Protein AF-A0A7S1KH26-F1 (afdb_monomer)

pLDDT: mean 89.23, std 11.07, range [57.03, 98.12]

Radius of gyration: 69.48 Å; Cα contacts (8 Å, |Δi|>4): 101; chains: 1; bounding box: 144×50×176 Å

Organism: NCBI:txid1169539

Structure (mmCIF, N/CA/C/O backbone):
data_AF-A0A7S1KH26-F1
#
_entry.id   AF-A0A7S1KH26-F1
#
loop_
_atom_site.group_PDB
_atom_site.id
_atom_site.type_symbol
_atom_site.label_atom_id
_atom_site.label_alt_id
_atom_site.label_comp_id
_atom_site.label_asym_id
_atom_site.label_entity_id
_atom_site.label_seq_id
_atom_site.pdbx_PDB_ins_code
_atom_site.Cartn_x
_atom_site.Cartn_y
_atom_site.Cartn_z
_atom_site.occupancy
_atom_site.B_iso_or_equiv
_atom_site.auth_seq_id
_atom_site.auth_comp_id
_atom_site.auth_asym_id
_atom_site.auth_atom_id
_atom_site.pdbx_PDB_model_num
ATOM 1 N N . ARG A 1 1 ? -71.371 -17.166 102.340 1.00 60.28 1 ARG A N 1
ATOM 2 C CA . ARG A 1 1 ? -70.243 -16.364 102.880 1.00 60.28 1 ARG A CA 1
ATOM 3 C C . ARG A 1 1 ? -68.916 -17.037 102.549 1.00 60.28 1 ARG A C 1
ATOM 5 O O . ARG A 1 1 ? -68.108 -16.386 101.919 1.00 60.28 1 ARG A O 1
ATOM 12 N N . GLU A 1 2 ? -68.731 -18.324 102.864 1.00 67.50 2 GLU A N 1
ATOM 13 C CA . GLU A 1 2 ? -67.557 -19.103 102.413 1.00 67.50 2 GLU A CA 1
ATOM 14 C C . GLU A 1 2 ? -67.523 -19.338 100.893 1.00 67.50 2 GLU A C 1
ATOM 16 O O . GLU A 1 2 ? -66.483 -19.177 100.272 1.00 67.50 2 GLU A O 1
ATOM 21 N N . GLU A 1 3 ? -68.666 -19.637 100.269 1.00 72.56 3 GLU A N 1
ATOM 22 C CA . GLU A 1 3 ? -68.773 -19.826 98.807 1.00 72.56 3 GLU A CA 1
ATOM 23 C C . GLU A 1 3 ? -68.412 -18.556 98.017 1.00 72.56 3 GLU A C 1
ATOM 25 O O . GLU A 1 3 ? -67.754 -18.605 96.986 1.00 72.56 3 GLU A O 1
ATOM 30 N N . SER A 1 4 ? -68.794 -17.402 98.564 1.00 73.69 4 SER A N 1
ATOM 31 C CA . SER A 1 4 ? -68.522 -16.069 98.019 1.00 73.69 4 SER A CA 1
ATOM 32 C C . SER A 1 4 ? -67.043 -15.682 98.131 1.00 73.69 4 SER A C 1
ATOM 34 O O . SER A 1 4 ? -66.544 -14.960 97.282 1.00 73.69 4 SER A O 1
ATOM 36 N N . LEU A 1 5 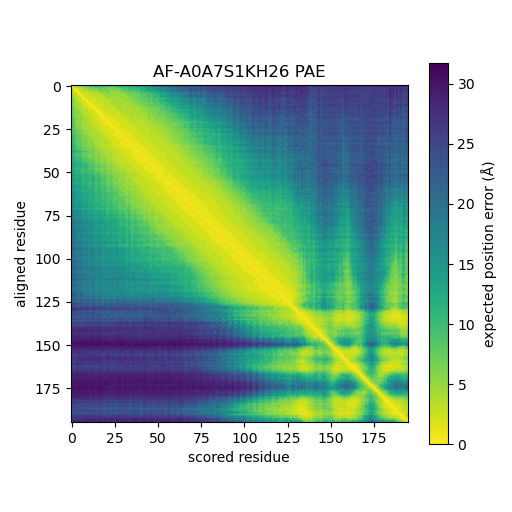? -66.356 -16.152 99.180 1.00 77.62 5 LEU A N 1
ATOM 37 C CA . LEU A 1 5 ? -64.913 -15.975 99.372 1.00 77.62 5 LEU A CA 1
ATOM 38 C C . LEU A 1 5 ? -64.118 -16.840 98.388 1.00 77.62 5 LEU A C 1
ATOM 40 O O . LEU A 1 5 ? -63.208 -16.327 97.753 1.00 77.62 5 LEU A O 1
ATOM 44 N N . ARG A 1 6 ? -64.524 -18.102 98.179 1.00 78.69 6 ARG A N 1
ATOM 45 C CA . ARG A 1 6 ? -63.896 -18.983 97.177 1.00 78.69 6 ARG A CA 1
ATOM 46 C C . ARG A 1 6 ? -64.021 -18.445 95.757 1.00 78.69 6 ARG A C 1
ATOM 48 O O . ARG A 1 6 ? -63.047 -18.461 95.025 1.00 78.69 6 ARG A O 1
ATOM 55 N N . GLN A 1 7 ? -65.195 -17.936 95.383 1.00 82.25 7 GLN A N 1
ATOM 56 C CA . GLN A 1 7 ? -65.390 -17.308 94.070 1.00 82.25 7 GLN A CA 1
ATOM 57 C C . GLN A 1 7 ? -64.526 -16.055 93.886 1.00 82.25 7 GLN A C 1
ATOM 59 O O . GLN A 1 7 ? -64.134 -15.754 92.766 1.00 82.25 7 GLN A O 1
ATOM 64 N N . LEU A 1 8 ? -64.236 -15.322 94.966 1.00 81.00 8 LEU A N 1
ATOM 65 C CA . LEU A 1 8 ? -63.381 -14.138 94.921 1.00 81.00 8 LEU A CA 1
ATOM 66 C C . LEU A 1 8 ? -61.899 -14.519 94.767 1.00 81.00 8 LEU A C 1
ATOM 68 O O . LEU A 1 8 ? -61.217 -13.922 93.945 1.00 81.00 8 LEU A O 1
ATOM 72 N N . GLU A 1 9 ? -61.436 -15.543 95.492 1.00 82.88 9 GLU A N 1
ATOM 73 C CA . GLU A 1 9 ? -60.079 -16.106 95.364 1.00 82.88 9 GLU A CA 1
ATOM 74 C C . GLU A 1 9 ? -59.843 -16.722 93.972 1.00 82.88 9 GLU A C 1
ATOM 76 O O . GLU A 1 9 ? -58.790 -16.546 93.363 1.00 82.88 9 GLU A O 1
ATOM 81 N N . GLU A 1 10 ? -60.838 -17.424 93.430 1.00 85.38 10 GLU A N 1
ATOM 82 C CA . GLU A 1 10 ? -60.784 -18.008 92.084 1.00 85.38 10 GLU A CA 1
ATOM 83 C C . GLU A 1 10 ? -60.767 -16.916 90.997 1.00 85.38 10 GLU A C 1
ATOM 85 O O . GLU A 1 10 ? -60.107 -17.048 89.971 1.00 85.38 10 GLU A O 1
ATOM 90 N N . LEU A 1 11 ? -61.444 -15.790 91.239 1.00 86.62 11 LEU A N 1
ATOM 91 C CA . LEU A 1 11 ? -61.404 -14.632 90.351 1.00 86.62 11 LEU A CA 1
ATOM 92 C C . LEU A 1 11 ? -60.062 -13.882 90.441 1.00 86.62 11 LEU A C 1
ATOM 94 O O . LEU A 1 11 ? -59.521 -13.507 89.406 1.00 86.62 11 LEU A O 1
ATOM 98 N N . GLU A 1 12 ? -59.507 -13.691 91.643 1.00 86.88 12 GLU A N 1
ATOM 99 C CA . GLU A 1 12 ? -58.176 -13.091 91.848 1.00 86.88 12 GLU A CA 1
ATOM 100 C C . GLU A 1 12 ? -57.076 -13.910 91.174 1.00 86.88 12 GLU A C 1
ATOM 102 O O . GLU A 1 12 ? -56.278 -13.356 90.424 1.00 86.88 12 GLU A O 1
ATOM 107 N N . THR A 1 13 ? -57.077 -15.229 91.371 1.00 86.06 13 THR A N 1
ATOM 108 C CA . THR A 1 13 ? -56.095 -16.124 90.739 1.00 86.06 13 THR A CA 1
ATOM 109 C C . THR A 1 13 ? -56.206 -16.115 89.215 1.00 86.06 13 THR A C 1
ATOM 111 O O . THR A 1 13 ? -55.182 -16.050 88.540 1.00 86.06 13 THR A O 1
ATOM 114 N N . ASN A 1 14 ? -57.423 -16.090 88.660 1.00 89.69 14 ASN A N 1
ATOM 115 C CA . ASN A 1 14 ? -57.621 -15.947 87.216 1.00 89.69 14 ASN A CA 1
ATOM 116 C C . ASN A 1 14 ? -57.088 -14.604 86.686 1.00 89.69 14 ASN A C 1
ATOM 118 O O . ASN A 1 14 ? -56.391 -14.585 85.671 1.00 89.69 14 ASN A O 1
ATOM 122 N N . TYR A 1 15 ? -57.352 -13.491 87.381 1.00 89.75 15 TYR A N 1
ATOM 123 C CA . TYR A 1 15 ? -56.815 -12.179 87.001 1.00 89.75 15 TYR A CA 1
ATOM 124 C C . TYR A 1 15 ? -55.287 -12.108 87.109 1.00 89.75 15 TYR A C 1
ATOM 126 O O . TYR A 1 15 ? -54.646 -11.485 86.263 1.00 89.75 15 TYR A O 1
ATOM 134 N N . GLU A 1 16 ? -54.688 -12.750 88.113 1.00 91.00 16 GLU A N 1
ATOM 135 C CA . GLU A 1 16 ? -53.231 -12.854 88.238 1.00 91.00 16 GLU A CA 1
ATOM 136 C C . GLU A 1 16 ? -52.627 -13.672 87.092 1.00 91.00 16 GLU A C 1
ATOM 138 O O . GLU A 1 16 ? -51.639 -13.241 86.496 1.00 91.00 16 GLU A O 1
ATOM 143 N N . THR A 1 17 ? -53.239 -14.804 86.725 1.00 90.56 17 THR A N 1
ATOM 144 C CA . THR A 1 17 ? -52.775 -15.602 85.580 1.00 90.56 17 THR A CA 1
ATOM 145 C C . THR A 1 17 ? -52.912 -14.852 84.260 1.00 90.56 17 THR A C 1
ATOM 147 O O . THR A 1 17 ? -51.960 -14.825 83.488 1.00 90.56 17 THR A O 1
ATOM 150 N N . GLU A 1 18 ? -54.036 -14.168 84.022 1.00 93.69 18 GLU A N 1
ATOM 151 C CA . GLU A 1 18 ? -54.261 -13.391 82.798 1.00 93.69 18 GLU A CA 1
ATOM 152 C C . GLU A 1 18 ? -53.302 -12.189 82.712 1.00 93.69 18 GLU A C 1
ATOM 154 O O . GLU A 1 18 ? -52.764 -11.890 81.645 1.00 93.69 18 GLU A O 1
ATOM 159 N N . SER A 1 19 ? -53.014 -11.527 83.839 1.00 91.81 19 SER A N 1
ATOM 160 C CA . SER A 1 19 ? -52.018 -10.452 83.891 1.00 91.81 19 SER A CA 1
ATOM 161 C C . SER A 1 19 ? -50.612 -10.961 83.583 1.00 91.81 19 SER A C 1
ATOM 163 O O . SER A 1 19 ? -49.858 -10.262 82.906 1.00 91.81 19 SER A O 1
ATOM 165 N N . GLU A 1 20 ? -50.237 -12.141 84.075 1.00 92.81 20 GLU A N 1
ATOM 166 C CA . GLU A 1 20 ? -48.909 -12.701 83.821 1.00 92.81 20 GLU A CA 1
ATOM 167 C C . GLU A 1 20 ? -48.791 -13.216 82.376 1.00 92.81 20 GLU A C 1
ATOM 169 O O . GLU A 1 20 ? -47.777 -12.979 81.721 1.00 92.81 20 GLU A O 1
ATOM 174 N N . GLU A 1 21 ? -49.852 -13.810 81.823 1.00 93.75 21 GLU A N 1
ATOM 175 C CA . GLU A 1 21 ? -49.935 -14.193 80.407 1.00 93.75 21 GLU A CA 1
ATOM 176 C C . GLU A 1 21 ? -49.800 -12.984 79.473 1.00 93.75 21 GLU A C 1
ATOM 178 O O . GLU A 1 21 ? -48.987 -13.001 78.544 1.00 93.75 21 GLU A O 1
ATOM 183 N N . LEU A 1 22 ? -50.543 -11.902 79.735 1.00 93.69 22 LEU A N 1
ATOM 184 C CA . LEU A 1 22 ? -50.428 -10.654 78.975 1.00 93.69 22 LEU A CA 1
ATOM 185 C C . LEU A 1 22 ? -49.024 -10.057 79.085 1.00 93.69 22 LEU A C 1
ATOM 187 O O . LEU A 1 22 ? -48.493 -9.544 78.101 1.00 93.69 22 LEU A O 1
ATOM 191 N N . ARG A 1 23 ? -48.400 -10.144 80.260 1.00 95.19 23 ARG A N 1
ATOM 192 C CA . ARG A 1 23 ? -47.054 -9.622 80.492 1.00 95.19 23 ARG A CA 1
ATOM 193 C C . ARG A 1 23 ? -45.997 -10.390 79.700 1.00 95.19 23 ARG A C 1
ATOM 195 O O . ARG A 1 23 ? -45.190 -9.762 79.020 1.00 95.19 23 ARG A O 1
ATOM 202 N N . VAL A 1 24 ? -46.056 -11.722 79.709 1.00 95.12 24 VAL A N 1
ATOM 203 C CA . VAL A 1 24 ? -45.194 -12.578 78.875 1.00 95.12 24 VAL A CA 1
ATOM 204 C C . VAL A 1 24 ? -45.451 -12.324 77.386 1.00 95.12 24 VAL A C 1
ATOM 206 O O . VAL A 1 24 ? -44.514 -12.266 76.588 1.00 95.12 24 VAL A O 1
ATOM 209 N N . SER A 1 25 ? -46.710 -12.118 76.989 1.00 95.56 25 SER A N 1
ATOM 210 C CA . SER A 1 25 ? -47.045 -11.783 75.602 1.00 95.56 25 SER A CA 1
ATOM 211 C C . SER A 1 25 ? -46.464 -10.434 75.167 1.00 95.56 25 SER A C 1
ATOM 213 O O . SER A 1 25 ? -46.020 -10.310 74.031 1.00 95.56 25 SER A O 1
ATOM 215 N N . ILE A 1 26 ? -46.458 -9.422 76.036 1.00 94.81 26 ILE A N 1
ATOM 216 C CA . ILE A 1 26 ? -45.834 -8.126 75.738 1.00 94.81 26 ILE A CA 1
ATOM 217 C C . ILE A 1 26 ? -44.322 -8.297 75.592 1.00 94.81 26 ILE A C 1
ATOM 219 O O . ILE A 1 26 ? -43.753 -7.840 74.607 1.00 94.81 26 ILE A O 1
ATOM 223 N N . GLU A 1 27 ? -43.683 -9.007 76.520 1.00 95.50 27 GLU A N 1
ATOM 224 C CA . GLU A 1 27 ? -42.228 -9.191 76.526 1.00 95.50 27 GLU A CA 1
ATOM 225 C C . GLU A 1 27 ? -41.738 -9.978 75.294 1.00 95.50 27 GLU A C 1
ATOM 227 O O . GLU A 1 27 ? -40.717 -9.643 74.690 1.00 95.50 27 GLU A O 1
ATOM 232 N N . THR A 1 28 ? -42.504 -10.981 74.854 1.00 95.25 28 THR A N 1
ATOM 233 C CA . THR A 1 28 ? -42.229 -11.717 73.607 1.00 95.25 28 THR A CA 1
ATOM 234 C C . THR A 1 28 ? -42.420 -10.848 72.364 1.00 95.25 28 THR A C 1
ATOM 236 O O . THR A 1 28 ? -41.541 -10.827 71.505 1.00 95.25 28 THR A O 1
ATOM 239 N N . LEU A 1 29 ? -43.502 -10.064 72.284 1.00 94.75 29 LEU A N 1
ATOM 240 C CA . LEU A 1 29 ? -43.725 -9.128 71.175 1.00 94.75 29 LEU A CA 1
ATOM 241 C C . LEU A 1 29 ? -42.661 -8.021 71.116 1.00 94.75 29 LEU A C 1
ATOM 243 O O . LEU A 1 29 ? -42.270 -7.596 70.029 1.00 94.75 29 LEU A O 1
ATOM 247 N N . GLU A 1 30 ? -42.175 -7.541 72.259 1.00 95.44 30 GLU A N 1
ATOM 248 C CA . GLU A 1 30 ? -41.071 -6.579 72.327 1.00 95.44 30 GLU A CA 1
ATOM 249 C C . GLU A 1 30 ? -39.757 -7.193 71.825 1.00 95.44 30 GLU A C 1
ATOM 251 O O . GLU A 1 30 ? -39.030 -6.553 71.059 1.00 95.44 30 GLU A O 1
ATOM 256 N N . ALA A 1 31 ? -39.472 -8.448 72.190 1.00 95.25 31 ALA A N 1
ATOM 257 C CA . ALA A 1 31 ? -38.310 -9.177 71.690 1.00 95.25 31 ALA A CA 1
ATOM 258 C C . ALA A 1 31 ? -38.383 -9.419 70.171 1.00 95.25 31 ALA A C 1
ATOM 260 O O . ALA A 1 31 ? -37.386 -9.213 69.473 1.00 95.25 31 ALA A O 1
ATOM 261 N N . ASP A 1 32 ? -39.557 -9.790 69.656 1.00 95.88 32 ASP A N 1
ATOM 262 C CA . ASP A 1 32 ? -39.792 -10.005 68.226 1.00 95.88 32 ASP A CA 1
ATOM 263 C C . ASP A 1 32 ? -39.665 -8.700 67.430 1.00 95.88 32 ASP A C 1
ATOM 265 O O . ASP A 1 32 ? -38.993 -8.675 66.397 1.00 95.88 32 ASP A O 1
ATOM 269 N N . ASN A 1 33 ? -40.222 -7.589 67.927 1.00 94.62 33 ASN A N 1
ATOM 270 C CA . ASN A 1 33 ? -40.045 -6.270 67.308 1.00 94.62 33 ASN A CA 1
ATOM 271 C C . ASN A 1 33 ? -38.564 -5.870 67.261 1.00 94.62 33 ASN A C 1
ATOM 273 O O . ASN A 1 33 ? -38.067 -5.464 66.214 1.00 94.62 33 ASN A O 1
ATOM 277 N N . ALA A 1 34 ? -37.825 -6.065 68.357 1.00 95.94 34 ALA A N 1
ATOM 278 C CA . ALA A 1 34 ? -36.395 -5.770 68.391 1.00 95.94 34 ALA A CA 1
ATOM 279 C C . ALA A 1 34 ? -35.572 -6.666 67.443 1.00 95.94 34 ALA A C 1
ATOM 281 O O . ALA A 1 34 ? -34.517 -6.247 66.954 1.00 95.94 34 ALA A O 1
ATOM 282 N N . ALA A 1 35 ? -36.011 -7.903 67.194 1.00 96.00 35 ALA A N 1
ATOM 283 C CA . ALA A 1 35 ? -35.395 -8.792 66.212 1.00 96.00 35 ALA A CA 1
ATOM 284 C C . ALA A 1 35 ? -35.700 -8.346 64.773 1.00 96.00 35 ALA A C 1
ATOM 286 O O . ALA A 1 35 ? -34.781 -8.258 63.958 1.00 96.00 35 ALA A O 1
ATOM 287 N N . LEU A 1 36 ? -36.956 -7.995 64.481 1.00 96.50 36 LEU A N 1
ATOM 288 C CA . LEU A 1 36 ? -37.379 -7.476 63.179 1.00 96.50 36 LEU A CA 1
ATOM 289 C C . LEU A 1 36 ? -36.678 -6.156 62.831 1.00 96.50 36 LEU A C 1
ATOM 291 O O . LEU A 1 36 ? -36.202 -6.007 61.708 1.00 96.50 36 LEU A O 1
ATOM 295 N N . ASP A 1 37 ? -36.524 -5.238 63.786 1.00 95.75 37 ASP A N 1
ATOM 296 C CA . ASP A 1 37 ? -35.798 -3.979 63.575 1.00 95.75 37 ASP A CA 1
ATOM 297 C C . ASP A 1 37 ? -34.330 -4.222 63.193 1.00 95.75 37 ASP A C 1
ATOM 299 O O . ASP A 1 37 ? -33.783 -3.565 62.303 1.00 95.75 37 ASP A O 1
ATOM 303 N N . LYS A 1 38 ? -33.680 -5.211 63.822 1.00 96.19 38 LYS A N 1
ATOM 304 C CA . LYS A 1 38 ? -32.309 -5.609 63.462 1.00 96.19 38 LYS A CA 1
ATOM 305 C C . LYS A 1 38 ? -32.237 -6.191 62.051 1.00 96.19 38 LYS A C 1
ATOM 307 O O . LYS A 1 38 ? -31.292 -5.881 61.326 1.00 96.19 38 LYS A O 1
ATOM 312 N N . GLU A 1 39 ? -33.213 -7.010 61.663 1.00 96.94 39 GLU A N 1
ATOM 313 C CA . GLU A 1 39 ? -33.313 -7.588 60.317 1.00 96.94 39 GLU A CA 1
ATOM 314 C C . GLU A 1 39 ? -33.495 -6.487 59.259 1.00 96.94 39 GLU A C 1
ATOM 316 O O . GLU A 1 39 ? -32.798 -6.484 58.243 1.00 96.94 39 GLU A O 1
ATOM 321 N N . ILE A 1 40 ? -34.368 -5.505 59.520 1.00 96.81 40 ILE A N 1
ATOM 322 C CA . ILE A 1 40 ? -34.601 -4.355 58.633 1.00 96.81 40 ILE A CA 1
ATOM 323 C C . ILE A 1 40 ? -33.303 -3.575 58.422 1.00 96.81 40 ILE A C 1
ATOM 325 O O . ILE A 1 40 ? -32.902 -3.361 57.279 1.00 96.81 40 ILE A O 1
ATOM 329 N N . ILE A 1 41 ? -32.597 -3.223 59.501 1.00 96.62 41 ILE A N 1
ATOM 330 C CA . ILE A 1 41 ? -31.326 -2.488 59.411 1.00 96.62 41 ILE A CA 1
ATOM 331 C C . ILE A 1 41 ? -30.287 -3.287 58.610 1.00 96.62 41 ILE A C 1
ATOM 333 O O . ILE A 1 41 ? -29.573 -2.720 57.779 1.00 96.62 41 ILE A O 1
ATOM 337 N N . ALA A 1 42 ? -30.199 -4.602 58.826 1.00 96.56 42 ALA A N 1
ATOM 338 C CA . ALA A 1 42 ? -29.275 -5.458 58.087 1.00 96.56 42 ALA A CA 1
ATOM 339 C C . ALA A 1 42 ? -29.605 -5.494 56.584 1.00 96.56 42 ALA A C 1
ATOM 341 O O . ALA A 1 42 ? -28.705 -5.363 55.747 1.00 96.56 42 ALA A O 1
ATOM 342 N N . GLN A 1 43 ? -30.887 -5.610 56.225 1.00 96.25 43 GLN A N 1
ATOM 343 C CA . GLN A 1 43 ? -31.315 -5.590 54.826 1.00 96.25 43 GLN A CA 1
ATOM 344 C C . GLN A 1 43 ? -31.142 -4.221 54.167 1.00 96.25 43 GLN A C 1
ATOM 346 O O . GLN A 1 43 ? -30.782 -4.151 52.989 1.00 96.25 43 GLN A O 1
ATOM 351 N N . GLU A 1 44 ? -31.362 -3.125 54.890 1.00 96.31 44 GLU A N 1
ATOM 352 C CA . GLU A 1 44 ? -31.094 -1.773 54.394 1.00 96.31 44 GLU A CA 1
ATOM 353 C C . GLU A 1 44 ? -29.607 -1.590 54.080 1.00 96.31 44 GLU A C 1
ATOM 355 O O . GLU A 1 44 ? -29.257 -1.160 52.978 1.00 96.31 44 GLU A O 1
ATOM 360 N N . GLN A 1 45 ? -28.723 -2.010 54.990 1.00 96.06 45 GLN A N 1
ATOM 361 C CA . GLN A 1 45 ? -27.276 -1.984 54.765 1.00 96.06 45 GLN A CA 1
ATOM 362 C C . GLN A 1 45 ? -26.871 -2.832 53.553 1.00 96.06 45 GLN A C 1
ATOM 364 O O . GLN A 1 45 ? -26.095 -2.378 52.709 1.00 96.06 45 GLN A O 1
ATOM 369 N N . GLN A 1 46 ? -27.422 -4.042 53.420 1.00 96.62 46 GLN A N 1
ATOM 370 C CA . GLN A 1 46 ? -27.149 -4.907 52.273 1.00 96.62 46 GLN A CA 1
ATOM 371 C C . GLN A 1 46 ? -27.624 -4.278 50.954 1.00 96.62 46 GLN A C 1
ATOM 373 O O . GLN A 1 46 ? -26.902 -4.319 49.955 1.00 96.62 46 GLN A O 1
ATOM 378 N N . ASN A 1 47 ? -28.807 -3.662 50.942 1.00 96.25 47 ASN A N 1
ATOM 379 C CA . ASN A 1 47 ? -29.333 -2.968 49.769 1.00 96.25 47 ASN A CA 1
ATOM 380 C C . ASN A 1 47 ? -28.462 -1.778 49.366 1.00 96.25 47 ASN A C 1
ATOM 382 O O . ASN A 1 47 ? -28.224 -1.586 48.174 1.00 96.25 47 ASN A O 1
ATOM 386 N N . GLU A 1 48 ? -27.951 -1.002 50.320 1.00 96.44 48 GLU A N 1
ATOM 387 C CA . GLU A 1 48 ? -27.042 0.107 50.016 1.00 96.44 48 GLU A CA 1
ATOM 388 C C . GLU A 1 48 ? -25.721 -0.384 49.412 1.00 96.44 48 GLU A C 1
ATOM 390 O O . GLU A 1 48 ? -25.262 0.154 48.398 1.00 96.44 48 GLU A O 1
ATOM 395 N N . VAL A 1 49 ? -25.154 -1.473 49.939 1.00 96.75 49 VAL A N 1
ATOM 396 C CA . VAL A 1 49 ? -23.958 -2.098 49.353 1.00 96.75 49 VAL A CA 1
ATOM 397 C C . VAL A 1 49 ? -24.237 -2.557 47.920 1.00 96.75 49 VAL A C 1
ATOM 399 O O . VAL A 1 49 ? -23.481 -2.209 47.010 1.00 96.75 49 VAL A O 1
ATOM 402 N N . LEU A 1 50 ? -25.343 -3.269 47.686 1.00 96.62 50 LEU A N 1
ATOM 403 C CA . LEU A 1 50 ? -25.725 -3.745 46.353 1.00 96.62 50 LEU A CA 1
ATOM 404 C C . LEU A 1 50 ? -25.967 -2.595 45.366 1.00 96.62 50 LEU A C 1
ATOM 406 O O . LEU A 1 50 ? -25.501 -2.663 44.227 1.00 96.62 50 LEU A O 1
ATOM 410 N N . LYS A 1 51 ? -26.641 -1.519 45.790 1.00 96.81 51 LYS A N 1
ATOM 411 C CA . LYS A 1 51 ? -26.847 -0.318 44.964 1.00 96.81 51 LYS A CA 1
ATOM 412 C C . LYS A 1 51 ? -25.522 0.338 44.592 1.00 96.81 51 LYS A C 1
ATOM 414 O O . LYS A 1 51 ? -25.330 0.690 43.428 1.00 96.81 51 LYS A O 1
ATOM 419 N N . SER A 1 52 ? -24.604 0.477 45.551 1.00 96.38 52 SER A N 1
ATOM 420 C CA . SER A 1 52 ? -23.284 1.061 45.296 1.00 96.38 52 SER A CA 1
ATOM 421 C C . SER A 1 52 ? -22.470 0.214 44.310 1.00 96.38 52 SER A C 1
ATOM 423 O O . SER A 1 52 ? -21.895 0.754 43.362 1.00 96.38 52 SER A O 1
ATOM 425 N N . GLY A 1 53 ? -22.514 -1.117 44.453 1.00 97.00 53 GLY A N 1
ATOM 426 C CA . GLY A 1 53 ? -21.885 -2.056 43.527 1.00 97.00 53 GLY A CA 1
ATOM 427 C C . GLY A 1 53 ? -22.474 -1.951 42.121 1.00 97.00 53 GLY A C 1
ATOM 428 O O . GLY A 1 53 ? -21.732 -1.784 41.156 1.00 97.00 53 GLY A O 1
ATOM 429 N N . ALA A 1 54 ? -23.804 -1.944 41.996 1.00 96.81 54 ALA A N 1
ATOM 430 C CA . ALA A 1 54 ? -24.485 -1.800 40.709 1.00 96.81 54 ALA A CA 1
ATOM 431 C C . ALA A 1 54 ? -24.158 -0.467 40.012 1.00 96.81 54 ALA A C 1
ATOM 433 O O . ALA A 1 54 ? -24.009 -0.428 38.787 1.00 96.81 54 ALA A O 1
ATOM 434 N N . ALA A 1 55 ? -24.017 0.622 40.774 1.00 96.50 55 ALA A N 1
ATOM 435 C CA . ALA A 1 55 ? -23.594 1.915 40.243 1.00 96.50 55 ALA A CA 1
ATOM 436 C C . ALA A 1 55 ? -22.152 1.872 39.710 1.00 96.50 55 ALA A C 1
ATOM 438 O O . ALA A 1 55 ? -21.899 2.356 38.606 1.00 96.50 55 ALA A O 1
ATOM 439 N N . GLN A 1 56 ? -21.226 1.238 40.438 1.00 97.06 56 GLN A N 1
ATOM 440 C CA . GLN A 1 56 ? -19.845 1.046 39.980 1.00 97.06 56 GLN A CA 1
ATOM 441 C C . GLN A 1 56 ? -19.776 0.186 38.715 1.00 97.06 56 GLN A C 1
ATOM 443 O O . GLN A 1 56 ? -19.097 0.555 37.760 1.00 97.06 56 GLN A O 1
ATOM 448 N N . THR A 1 57 ? -20.514 -0.929 38.662 1.00 96.62 57 THR A N 1
ATOM 449 C CA . THR A 1 57 ? -20.528 -1.793 37.472 1.00 96.62 57 THR A CA 1
ATOM 450 C C . THR A 1 57 ? -21.097 -1.059 36.259 1.00 96.62 57 THR A C 1
ATOM 452 O O . THR A 1 57 ? -20.545 -1.165 35.169 1.00 96.62 57 THR A O 1
ATOM 455 N N . ARG A 1 58 ? -22.156 -0.256 36.436 1.00 97.38 58 ARG A N 1
ATOM 456 C CA . ARG A 1 58 ? -22.697 0.588 35.358 1.00 97.38 58 ARG A CA 1
ATOM 457 C C . ARG A 1 58 ? -21.690 1.615 34.852 1.00 97.38 58 ARG A C 1
ATOM 459 O O . ARG A 1 58 ? -21.625 1.829 33.646 1.00 97.38 58 ARG A O 1
ATOM 466 N N . ALA A 1 59 ? -20.918 2.234 35.744 1.00 96.81 59 ALA A N 1
ATOM 467 C CA . ALA A 1 59 ? -19.884 3.185 35.347 1.00 96.81 59 ALA A CA 1
ATOM 468 C C . ALA A 1 59 ? -18.787 2.511 34.506 1.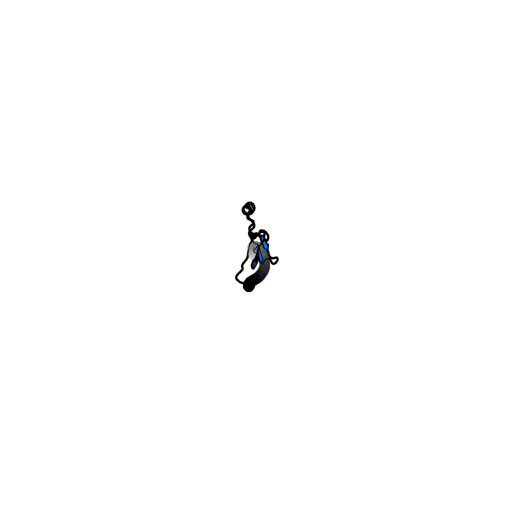00 96.81 59 ALA A C 1
ATOM 470 O O . ALA A 1 59 ? -18.412 3.043 33.465 1.00 96.81 59 ALA A O 1
ATOM 471 N N . LEU A 1 60 ? -18.339 1.318 34.913 1.00 97.62 60 LEU A N 1
ATOM 472 C CA . LEU A 1 60 ? -17.356 0.533 34.158 1.00 97.62 60 LEU A CA 1
ATOM 473 C C . LEU A 1 60 ? -17.889 0.105 32.785 1.00 97.62 60 LEU A C 1
ATOM 475 O O . LEU A 1 60 ? -17.191 0.260 31.789 1.00 97.62 60 LEU A O 1
ATOM 479 N N . ILE A 1 61 ? -19.141 -0.362 32.712 1.00 97.69 61 ILE A N 1
ATOM 480 C CA . ILE A 1 61 ? -19.779 -0.731 31.438 1.00 97.69 61 ILE A CA 1
ATOM 481 C C . ILE A 1 61 ? -19.826 0.472 30.491 1.00 97.69 61 ILE A C 1
ATOM 483 O O . ILE A 1 61 ? -19.432 0.346 29.337 1.00 97.69 61 ILE A O 1
ATOM 487 N N . ALA A 1 62 ? -20.241 1.645 30.976 1.00 97.31 62 ALA A N 1
ATOM 488 C CA . ALA A 1 62 ? -20.291 2.854 30.155 1.00 97.31 62 ALA A CA 1
ATOM 489 C C . ALA A 1 62 ? -18.898 3.283 29.655 1.00 97.31 62 ALA A C 1
ATOM 491 O O . ALA A 1 62 ? -18.753 3.764 28.529 1.00 97.31 62 ALA A O 1
ATOM 492 N N . GLU A 1 63 ? -17.860 3.107 30.477 1.00 97.62 63 GLU A N 1
ATOM 493 C CA . GLU A 1 63 ? -16.480 3.378 30.076 1.00 97.62 63 GLU A CA 1
ATOM 494 C C . GLU A 1 63 ? -16.007 2.410 28.982 1.00 97.62 63 GLU A C 1
ATOM 496 O O . GLU A 1 63 ? -15.420 2.839 27.983 1.00 97.62 63 GLU A O 1
ATOM 501 N N . ASP A 1 64 ? -16.279 1.117 29.141 1.00 97.69 64 ASP A N 1
ATOM 502 C CA . ASP A 1 64 ? -15.881 0.094 28.177 1.00 97.69 64 ASP A CA 1
ATOM 503 C C . ASP A 1 64 ? -16.656 0.212 26.860 1.00 97.69 64 ASP A C 1
ATOM 505 O O . ASP A 1 64 ? -16.058 0.098 25.789 1.00 97.69 64 ASP A O 1
ATOM 509 N N . GLU A 1 65 ? -17.946 0.546 26.903 1.00 97.69 65 GLU A N 1
ATOM 510 C CA . GLU A 1 65 ? -18.738 0.882 25.713 1.00 97.69 65 GLU A CA 1
ATOM 511 C C . GLU A 1 65 ? -18.125 2.068 24.957 1.00 97.69 65 GLU A C 1
ATOM 513 O O . GLU A 1 65 ? -17.916 1.997 23.743 1.00 97.69 65 GLU A O 1
ATOM 518 N N . ALA A 1 66 ? -17.736 3.132 25.668 1.00 97.50 66 ALA A N 1
ATOM 519 C CA . ALA A 1 66 ? -17.080 4.281 25.052 1.00 97.50 66 ALA A CA 1
ATOM 520 C C . ALA A 1 66 ? -15.713 3.924 24.439 1.00 97.50 66 ALA A C 1
ATOM 522 O O . ALA A 1 66 ? -15.351 4.466 23.391 1.00 97.50 66 ALA A O 1
ATOM 523 N N . LYS A 1 67 ? -14.942 3.019 25.058 1.00 98.00 67 LYS A N 1
ATOM 524 C CA . LYS A 1 67 ? -13.680 2.514 24.486 1.00 98.00 67 LYS A CA 1
ATOM 525 C C . LYS A 1 67 ? -13.923 1.685 23.230 1.00 98.00 67 LYS A C 1
ATOM 527 O O . LYS A 1 67 ? -13.200 1.857 22.250 1.00 98.00 67 LYS A O 1
ATOM 532 N N . ILE A 1 68 ? -14.929 0.814 23.243 1.00 98.00 68 ILE A N 1
ATOM 533 C CA . ILE A 1 6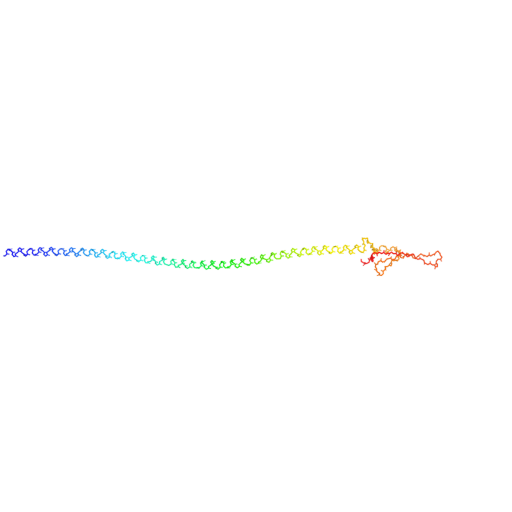8 ? -15.287 -0.026 22.096 1.00 98.00 68 ILE A CA 1
ATOM 534 C C . ILE A 1 68 ? -15.653 0.844 20.894 1.00 98.00 68 ILE A C 1
ATOM 536 O O . ILE A 1 68 ? -15.161 0.590 19.797 1.00 98.00 68 ILE A O 1
ATOM 540 N N . GLU A 1 69 ? -16.457 1.888 21.088 1.00 97.56 69 GLU A N 1
ATOM 541 C CA . GLU A 1 69 ? -16.841 2.782 19.992 1.00 97.56 69 GLU A CA 1
ATOM 542 C C . GLU A 1 69 ? -15.646 3.557 19.421 1.00 97.56 69 GLU A C 1
ATOM 544 O O . GLU A 1 69 ? -15.505 3.652 18.201 1.00 97.56 69 GLU A O 1
ATOM 549 N N . ARG A 1 70 ? -14.716 4.021 20.268 1.00 97.75 70 ARG A N 1
ATOM 550 C CA . ARG A 1 70 ? -13.465 4.640 19.789 1.00 97.75 70 ARG A CA 1
ATOM 551 C C . ARG A 1 70 ? -12.622 3.663 18.975 1.00 97.75 70 ARG A C 1
ATOM 553 O O . ARG A 1 70 ? -12.211 3.995 17.872 1.00 97.75 70 ARG A O 1
ATOM 560 N N . LEU A 1 71 ? -12.419 2.445 19.479 1.00 97.94 71 LEU A N 1
ATOM 561 C CA . LEU A 1 71 ? -11.633 1.423 18.780 1.00 97.94 71 LEU A CA 1
ATOM 562 C C . LEU A 1 71 ? -12.264 1.008 17.447 1.00 97.94 71 LEU A C 1
ATOM 564 O O . LEU A 1 71 ? -11.544 0.734 16.488 1.00 97.94 71 LEU A O 1
ATOM 568 N N . LYS A 1 72 ? -13.598 0.955 17.365 1.00 98.00 72 LYS A N 1
ATOM 569 C CA . LYS A 1 72 ? -14.301 0.714 16.098 1.00 98.00 72 LYS A CA 1
ATOM 570 C C . LYS A 1 72 ? -14.045 1.842 15.106 1.00 98.00 72 LYS A C 1
ATOM 572 O O . LYS A 1 72 ? -13.674 1.556 13.971 1.00 98.00 72 LYS A O 1
ATOM 577 N N . HIS A 1 73 ? -14.183 3.091 15.545 1.00 98.00 73 HIS A N 1
ATOM 578 C CA . HIS A 1 73 ? -13.922 4.249 14.697 1.00 98.00 73 HIS A CA 1
ATOM 579 C C . HIS A 1 73 ? -12.468 4.281 14.204 1.00 98.00 73 HIS A C 1
ATOM 581 O O . HIS A 1 73 ? -12.230 4.418 13.006 1.00 98.00 73 HIS A O 1
ATOM 587 N N . ASP A 1 74 ? -11.500 4.057 15.095 1.00 97.75 74 ASP A N 1
ATOM 588 C CA . ASP A 1 74 ? -10.075 4.005 14.748 1.00 97.75 74 ASP A CA 1
ATOM 589 C C . ASP A 1 74 ? -9.767 2.874 13.758 1.00 97.75 74 ASP A C 1
ATOM 591 O O . ASP A 1 74 ? -8.973 3.031 12.831 1.00 97.75 74 ASP A O 1
ATOM 595 N N . LYS A 1 75 ? -10.422 1.718 13.907 1.00 97.94 75 LYS A N 1
ATOM 596 C CA . LYS A 1 75 ? -10.276 0.609 12.961 1.00 97.94 75 LYS A CA 1
ATOM 597 C C . LYS A 1 75 ? -10.816 0.972 11.576 1.00 97.94 75 LYS A C 1
ATOM 599 O O . LYS A 1 75 ? -10.207 0.607 10.571 1.00 97.94 75 LYS A O 1
ATOM 604 N N . GLU A 1 76 ? -11.958 1.647 11.505 1.00 97.88 76 GLU A N 1
ATOM 605 C CA . GLU A 1 76 ? -12.561 2.069 10.237 1.00 97.88 76 GLU A CA 1
ATOM 606 C C . GLU A 1 76 ? -11.704 3.112 9.516 1.00 97.88 76 GLU A C 1
ATOM 608 O O . GLU A 1 76 ? -11.479 2.987 8.308 1.00 97.88 76 GLU A O 1
ATOM 613 N N . THR A 1 77 ? -11.170 4.095 10.244 1.00 97.69 77 THR A N 1
ATOM 614 C CA . THR A 1 77 ? -10.281 5.118 9.675 1.00 97.69 77 THR A CA 1
ATOM 615 C C . THR A 1 77 ? -8.978 4.500 9.177 1.00 97.69 77 THR A C 1
ATOM 617 O O . THR A 1 77 ? -8.620 4.700 8.016 1.00 97.69 77 THR A O 1
ATOM 620 N N . GLN A 1 78 ? -8.330 3.647 9.977 1.00 97.38 78 GLN A N 1
ATOM 621 C CA . GLN A 1 78 ? -7.125 2.921 9.560 1.00 97.38 78 GLN A CA 1
ATOM 622 C C . GLN A 1 78 ? -7.372 2.032 8.338 1.00 97.38 78 GLN A C 1
ATOM 624 O O . GLN A 1 78 ? -6.534 1.958 7.440 1.00 97.38 78 GLN A O 1
ATOM 629 N N . HIS A 1 79 ? -8.526 1.366 8.267 1.00 97.50 79 HIS A N 1
ATOM 630 C CA . HIS A 1 79 ? -8.879 0.552 7.108 1.00 97.50 79 HIS A CA 1
ATOM 631 C C . HIS A 1 79 ? -9.057 1.408 5.844 1.00 97.50 79 HIS A C 1
ATOM 633 O O . HIS A 1 79 ? -8.588 1.028 4.769 1.00 97.50 79 HIS A O 1
ATOM 639 N N . ALA A 1 80 ? -9.702 2.573 5.957 1.00 97.25 80 ALA A N 1
ATOM 640 C CA . ALA A 1 80 ? -9.853 3.505 4.842 1.00 97.25 80 ALA A CA 1
ATOM 641 C C . ALA A 1 80 ? -8.497 4.051 4.357 1.00 97.25 80 ALA A C 1
ATOM 643 O O . ALA A 1 80 ? -8.250 4.101 3.149 1.00 97.25 80 ALA A O 1
ATOM 644 N N . GLU A 1 81 ? -7.599 4.399 5.280 1.00 97.75 81 GLU A N 1
ATOM 645 C CA . GLU A 1 81 ? -6.239 4.847 4.966 1.00 97.75 81 GLU A CA 1
ATOM 646 C C . GLU A 1 81 ? -5.415 3.750 4.286 1.00 97.75 81 GLU A C 1
ATOM 648 O O . GLU A 1 81 ? -4.817 3.993 3.236 1.00 97.75 81 GLU A O 1
ATOM 653 N N . ALA A 1 82 ? -5.434 2.529 4.826 1.00 98.00 82 ALA A N 1
ATOM 654 C CA . ALA A 1 82 ? -4.735 1.387 4.243 1.00 98.00 82 ALA A CA 1
ATOM 655 C C . ALA A 1 82 ? -5.234 1.086 2.822 1.00 98.00 82 ALA A C 1
ATOM 657 O O . ALA A 1 82 ? -4.436 0.848 1.916 1.00 98.00 82 ALA A O 1
ATOM 658 N N . PHE A 1 83 ? -6.549 1.161 2.596 1.00 98.12 83 PHE A N 1
ATOM 659 C CA . PHE A 1 83 ? -7.132 0.982 1.268 1.00 98.12 83 PHE A CA 1
ATOM 660 C C . PHE A 1 83 ? -6.687 2.078 0.285 1.00 98.12 83 PHE A C 1
ATOM 662 O O . PHE A 1 83 ? -6.334 1.787 -0.862 1.00 98.12 83 PHE A O 1
ATOM 669 N N . ALA A 1 84 ? -6.659 3.340 0.724 1.00 97.38 84 ALA A N 1
ATOM 670 C CA . ALA A 1 84 ? -6.192 4.452 -0.099 1.00 97.38 84 ALA A CA 1
ATOM 671 C C . ALA A 1 84 ? -4.701 4.316 -0.458 1.00 97.38 84 ALA A C 1
ATOM 673 O O . ALA A 1 84 ? -4.330 4.500 -1.620 1.00 97.38 84 ALA A O 1
ATOM 674 N N . GLN A 1 85 ? -3.862 3.940 0.511 1.00 97.38 85 GLN A N 1
ATOM 675 C CA . GLN A 1 85 ? -2.437 3.684 0.296 1.00 97.38 85 GLN A CA 1
ATOM 676 C C . GLN A 1 85 ? -2.213 2.508 -0.658 1.00 97.38 85 GLN A C 1
ATOM 678 O O . GLN A 1 85 ? -1.417 2.621 -1.588 1.00 97.38 85 GLN A O 1
ATOM 683 N N . GLN A 1 86 ? -2.956 1.410 -0.496 1.00 97.88 86 GLN A N 1
ATOM 684 C CA . GLN A 1 86 ? -2.859 0.255 -1.387 1.00 97.88 86 GLN A CA 1
ATOM 685 C C . GLN A 1 86 ? -3.177 0.641 -2.838 1.00 97.88 86 GLN A C 1
ATOM 687 O O . GLN A 1 86 ? -2.426 0.301 -3.750 1.00 97.88 86 GLN A O 1
ATOM 692 N N . LYS A 1 87 ? -4.226 1.444 -3.052 1.00 97.62 87 LYS A N 1
ATOM 693 C CA . LYS A 1 87 ? -4.572 1.955 -4.384 1.00 97.62 87 LYS A CA 1
ATOM 694 C C . LYS A 1 87 ? -3.453 2.808 -4.993 1.00 97.62 87 LYS A C 1
ATOM 696 O O . LYS A 1 87 ? -3.186 2.687 -6.187 1.00 97.62 87 LYS A O 1
ATOM 701 N N . GLN A 1 88 ? -2.798 3.662 -4.204 1.00 97.88 88 GLN A N 1
ATOM 702 C CA . GLN A 1 88 ? -1.655 4.453 -4.679 1.00 97.88 88 GLN A CA 1
ATOM 703 C C . GLN A 1 88 ? -0.460 3.569 -5.044 1.00 97.88 88 GLN A C 1
ATOM 705 O O . GLN A 1 88 ? 0.174 3.788 -6.075 1.00 97.88 88 GLN A O 1
ATOM 710 N N . VAL A 1 89 ? -0.172 2.551 -4.231 1.00 97.94 89 VAL A N 1
ATOM 711 C CA . VAL A 1 89 ? 0.885 1.573 -4.514 1.00 97.94 89 VAL A CA 1
ATOM 712 C C . VAL A 1 89 ? 0.612 0.850 -5.831 1.00 97.94 89 VAL A C 1
ATOM 714 O O . VAL A 1 89 ? 1.522 0.709 -6.645 1.00 97.94 89 VAL A O 1
ATOM 717 N N . ASP A 1 90 ? -0.628 0.434 -6.075 1.00 97.75 90 ASP A N 1
ATOM 718 C CA . ASP A 1 90 ? -0.991 -0.265 -7.309 1.00 97.75 90 ASP A CA 1
ATOM 719 C C . ASP A 1 90 ? -0.885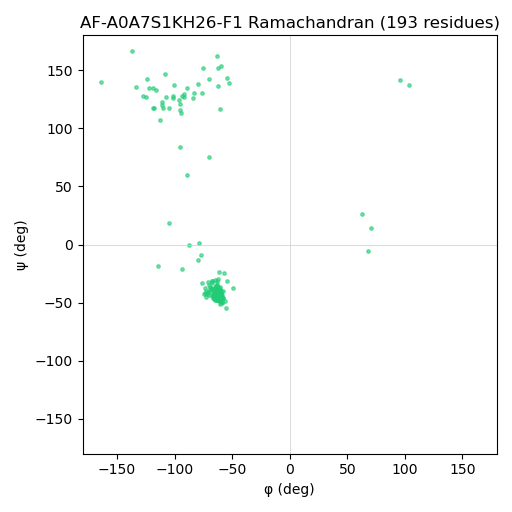 0.650 -8.540 1.00 97.75 90 ASP A C 1
ATOM 721 O O . ASP A 1 90 ? -0.382 0.227 -9.581 1.00 97.75 90 ASP A O 1
ATOM 725 N N . GLN A 1 91 ? -1.255 1.929 -8.411 1.00 97.62 91 GLN A N 1
ATOM 726 C CA . GLN A 1 91 ? -1.049 2.930 -9.465 1.00 97.62 91 GLN A CA 1
ATOM 727 C C . GLN A 1 91 ? 0.438 3.146 -9.772 1.00 97.62 91 GLN A C 1
ATOM 729 O O . GLN A 1 91 ? 0.837 3.123 -10.935 1.00 97.62 91 GLN A O 1
ATOM 734 N N . LEU A 1 92 ? 1.271 3.318 -8.741 1.00 97.75 92 LEU A N 1
ATOM 735 C CA . LEU A 1 92 ? 2.717 3.498 -8.898 1.00 97.75 92 LEU A CA 1
ATOM 736 C C . LEU A 1 92 ? 3.382 2.281 -9.541 1.00 97.75 92 LEU A C 1
ATOM 738 O O . LEU A 1 92 ? 4.237 2.442 -10.409 1.00 97.75 92 LEU A O 1
ATOM 742 N N . LYS A 1 93 ? 2.963 1.068 -9.165 1.00 97.75 93 LYS A N 1
ATOM 743 C CA . LYS A 1 93 ? 3.416 -0.165 -9.821 1.00 97.75 93 LYS A CA 1
ATOM 744 C C . LYS A 1 93 ? 3.035 -0.185 -11.299 1.00 97.75 93 LYS A C 1
ATOM 746 O O . LYS A 1 93 ? 3.881 -0.526 -12.118 1.00 97.75 93 LYS A O 1
ATOM 751 N N . GLY A 1 94 ? 1.814 0.231 -11.644 1.00 97.94 94 GLY A N 1
ATOM 752 C CA . GLY A 1 94 ? 1.381 0.383 -13.036 1.00 97.94 94 GLY A CA 1
ATOM 753 C C . GLY A 1 94 ? 2.314 1.302 -13.827 1.00 97.94 94 GLY A C 1
ATOM 754 O O . GLY A 1 94 ? 2.912 0.871 -14.813 1.00 97.94 94 GLY A O 1
ATOM 755 N N . TYR A 1 95 ? 2.545 2.522 -13.332 1.00 97.81 95 TYR A N 1
ATOM 756 C CA . TYR A 1 95 ? 3.472 3.467 -13.966 1.00 97.81 95 TYR A CA 1
ATOM 757 C C . TYR A 1 95 ? 4.891 2.918 -14.100 1.00 97.81 95 TYR A C 1
ATOM 759 O O . TYR A 1 95 ? 5.539 3.131 -15.121 1.00 97.81 95 TYR A O 1
ATOM 767 N N . PHE A 1 96 ? 5.378 2.204 -13.086 1.00 97.44 96 PHE A N 1
ATOM 768 C CA . PHE A 1 96 ? 6.701 1.598 -13.127 1.00 97.44 96 PHE A CA 1
ATOM 769 C C . PHE A 1 96 ? 6.806 0.572 -14.259 1.00 97.44 96 PHE A C 1
ATOM 771 O O . PHE A 1 96 ? 7.716 0.666 -15.078 1.00 97.44 96 PHE A O 1
ATOM 778 N N . THR A 1 97 ? 5.829 -0.332 -14.378 1.00 97.69 97 THR A N 1
ATOM 779 C CA . THR A 1 97 ? 5.814 -1.334 -15.456 1.00 97.69 97 THR A CA 1
ATOM 780 C C . THR A 1 97 ? 5.712 -0.709 -16.849 1.00 97.69 97 THR A C 1
ATOM 782 O O . THR A 1 97 ? 6.377 -1.160 -17.781 1.00 97.69 97 THR A O 1
ATOM 785 N N . GLU A 1 98 ? 4.931 0.364 -17.004 1.00 97.56 98 GLU A N 1
ATOM 786 C CA . GLU A 1 98 ? 4.834 1.103 -18.268 1.00 97.56 98 GLU A CA 1
ATOM 787 C C . GLU A 1 98 ? 6.157 1.789 -18.629 1.00 97.56 98 GLU A C 1
ATOM 789 O O . GLU A 1 98 ? 6.594 1.731 -19.780 1.00 97.56 98 GLU A O 1
ATOM 794 N N . MET A 1 99 ? 6.819 2.411 -17.649 1.00 97.44 99 MET A N 1
ATOM 795 C CA . MET A 1 99 ? 8.120 3.050 -17.849 1.00 97.44 99 MET A CA 1
ATOM 796 C C . MET A 1 99 ? 9.214 2.034 -18.181 1.00 97.44 99 MET A C 1
ATOM 798 O O . MET A 1 99 ? 10.027 2.293 -19.067 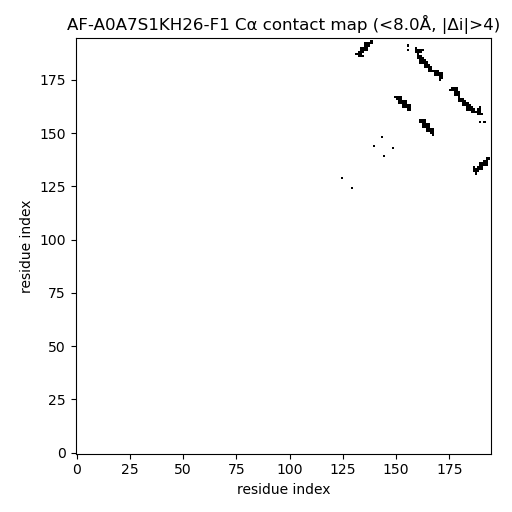1.00 97.44 99 MET A O 1
ATOM 802 N N . GLU A 1 100 ? 9.227 0.870 -17.530 1.00 97.69 100 GLU A N 1
ATOM 803 C CA . GLU A 1 100 ? 10.156 -0.213 -17.864 1.00 97.69 100 GLU A CA 1
ATOM 804 C C . GLU A 1 100 ? 9.958 -0.697 -19.304 1.00 97.69 100 GLU A C 1
ATOM 806 O O . GLU A 1 100 ? 10.923 -0.777 -20.066 1.00 97.69 100 GLU A O 1
ATOM 811 N N . ALA A 1 101 ? 8.710 -0.943 -19.718 1.00 97.62 101 ALA A N 1
ATOM 812 C CA . ALA A 1 101 ? 8.401 -1.339 -21.090 1.00 97.62 101 ALA A CA 1
ATOM 813 C C . ALA A 1 101 ? 8.817 -0.263 -22.110 1.00 97.62 101 ALA A C 1
ATOM 815 O O . ALA A 1 101 ? 9.363 -0.575 -23.172 1.00 97.62 101 ALA A O 1
ATOM 816 N N . TYR A 1 102 ? 8.601 1.012 -21.778 1.00 98.00 102 TYR A N 1
ATOM 817 C CA . TYR A 1 102 ? 9.024 2.133 -22.612 1.00 98.00 102 TYR A CA 1
ATOM 818 C C . TYR A 1 102 ? 10.551 2.213 -22.753 1.00 98.00 102 TYR A C 1
ATOM 820 O O . TYR A 1 102 ? 11.054 2.401 -23.862 1.00 98.00 102 TYR A O 1
ATOM 828 N N . LEU A 1 103 ? 11.298 2.028 -21.660 1.00 97.81 103 LEU A N 1
ATOM 829 C CA . LEU A 1 103 ? 12.763 2.026 -21.681 1.00 97.81 103 LEU A CA 1
ATOM 830 C C . LEU A 1 103 ? 13.325 0.894 -22.539 1.00 97.81 103 LEU A C 1
ATOM 832 O O . LEU A 1 103 ? 14.245 1.132 -23.322 1.00 97.81 103 LEU A O 1
ATOM 836 N N . VAL A 1 104 ? 12.759 -0.311 -22.428 1.00 98.12 104 VAL A N 1
ATOM 837 C CA . VAL A 1 104 ? 13.154 -1.453 -23.265 1.00 98.12 104 VAL A CA 1
ATOM 838 C C . VAL A 1 104 ? 12.964 -1.115 -24.741 1.00 98.12 104 VAL A C 1
ATOM 840 O O . VAL A 1 104 ? 13.910 -1.229 -25.519 1.00 98.12 104 VAL A O 1
ATOM 843 N N . ARG A 1 105 ? 11.787 -0.602 -25.115 1.00 97.62 105 ARG A N 1
ATOM 844 C CA . ARG A 1 105 ? 11.496 -0.205 -26.497 1.00 97.62 105 ARG A CA 1
ATOM 845 C C . ARG A 1 105 ? 12.459 0.866 -27.011 1.00 97.62 105 ARG A C 1
ATOM 847 O O . ARG A 1 105 ? 12.968 0.757 -28.121 1.00 97.62 105 ARG A O 1
ATOM 854 N N . LEU A 1 106 ? 12.732 1.894 -26.208 1.00 97.62 106 LEU A N 1
ATOM 855 C CA . LEU A 1 106 ? 13.641 2.971 -26.598 1.00 97.62 106 LEU A CA 1
ATOM 856 C C . LEU A 1 106 ? 15.072 2.458 -26.822 1.00 97.62 106 LEU A C 1
ATOM 858 O O . LEU A 1 106 ? 15.775 2.923 -27.721 1.00 97.62 106 LEU A O 1
ATOM 862 N N . LEU A 1 107 ? 15.509 1.498 -26.009 1.00 98.06 107 LEU A N 1
ATOM 863 C CA . LEU A 1 107 ? 16.825 0.883 -26.128 1.00 98.06 107 LEU A CA 1
ATOM 864 C C . LEU A 1 107 ? 16.927 0.006 -27.384 1.00 98.06 107 LEU A C 1
ATOM 866 O O . LEU A 1 107 ? 17.928 0.077 -28.099 1.00 98.06 107 LEU A O 1
ATOM 870 N N . GLU A 1 108 ? 15.878 -0.755 -27.702 1.00 97.75 108 GLU A N 1
ATOM 871 C CA . GLU A 1 108 ? 15.771 -1.507 -28.959 1.00 97.75 108 GLU A CA 1
ATOM 872 C C . GLU A 1 108 ? 15.809 -0.582 -30.184 1.00 97.75 108 GLU A C 1
ATOM 874 O O . GLU A 1 108 ? 16.593 -0.817 -31.108 1.00 97.75 108 GLU A O 1
ATOM 879 N N . ASP A 1 109 ? 15.045 0.514 -30.162 1.00 97.69 109 ASP A N 1
ATOM 880 C CA . ASP A 1 109 ? 15.035 1.520 -31.230 1.00 97.69 109 ASP A CA 1
ATOM 881 C C . ASP A 1 109 ? 16.420 2.178 -31.395 1.00 97.69 109 ASP A C 1
ATOM 883 O O . ASP A 1 109 ? 16.915 2.361 -32.512 1.00 97.69 109 ASP A O 1
ATOM 887 N N . SER A 1 110 ? 17.104 2.482 -30.290 1.00 97.50 110 SER A N 1
ATOM 888 C CA . SER A 1 110 ? 18.474 3.015 -30.299 1.00 97.50 110 SER A CA 1
ATOM 889 C C . SER A 1 110 ? 19.467 2.036 -30.941 1.00 97.50 110 SER A C 1
ATOM 891 O O . SER A 1 110 ? 20.266 2.402 -31.807 1.00 97.50 110 SER A O 1
ATOM 893 N N . HIS A 1 111 ? 19.382 0.751 -30.598 1.00 97.81 111 HIS A N 1
ATOM 894 C CA . HIS A 1 111 ? 20.222 -0.274 -31.215 1.00 97.81 111 HIS A CA 1
ATOM 895 C C . HIS A 1 111 ? 19.930 -0.445 -32.711 1.00 97.81 111 HIS A C 1
ATOM 897 O O . HIS A 1 111 ? 20.864 -0.554 -33.512 1.00 97.81 111 HIS A O 1
ATOM 903 N N . ALA A 1 112 ? 18.655 -0.432 -33.104 1.00 97.44 112 ALA A N 1
ATOM 904 C CA . ALA A 1 112 ? 18.247 -0.543 -34.500 1.00 97.44 112 ALA A CA 1
ATOM 905 C C . ALA A 1 112 ? 18.729 0.656 -35.333 1.00 97.44 112 ALA A C 1
ATOM 907 O O . ALA A 1 112 ? 19.268 0.480 -36.431 1.00 97.44 112 ALA A O 1
ATOM 908 N N . THR A 1 113 ? 18.597 1.871 -34.798 1.00 97.31 113 THR A N 1
ATOM 909 C CA . THR A 1 113 ? 19.064 3.097 -35.460 1.00 97.31 113 THR A CA 1
ATOM 910 C C . THR A 1 113 ? 20.584 3.127 -35.603 1.00 97.31 113 THR A C 1
ATOM 912 O O . THR A 1 113 ? 21.082 3.459 -36.680 1.00 97.31 113 THR A O 1
ATOM 915 N N . GLU A 1 114 ? 21.341 2.695 -34.592 1.00 97.69 114 GLU A N 1
ATOM 916 C CA . GLU A 1 114 ? 22.804 2.622 -34.680 1.00 97.69 114 GLU A CA 1
ATOM 917 C C . GLU A 1 114 ? 23.273 1.533 -35.659 1.00 97.69 114 GLU A C 1
ATOM 919 O O . GLU A 1 114 ? 24.219 1.741 -36.426 1.00 97.69 114 GLU A O 1
ATOM 924 N N . ALA A 1 115 ? 22.594 0.383 -35.696 1.00 97.38 115 ALA A N 1
ATOM 925 C CA . ALA A 1 115 ? 22.859 -0.662 -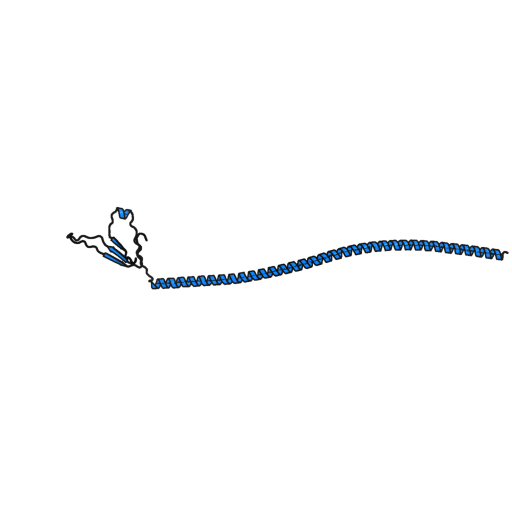36.683 1.00 97.38 115 ALA A CA 1
ATOM 926 C C . ALA A 1 115 ? 22.605 -0.159 -38.113 1.00 97.38 115 ALA A C 1
ATOM 928 O O . ALA A 1 115 ? 23.434 -0.368 -39.006 1.00 97.38 115 ALA A O 1
ATOM 929 N N . LEU A 1 116 ? 21.499 0.562 -38.325 1.00 97.38 116 LEU A N 1
ATOM 930 C CA . LEU A 1 116 ? 21.185 1.185 -39.607 1.00 97.38 116 LEU A CA 1
ATOM 931 C C . LEU A 1 116 ? 22.226 2.246 -39.984 1.00 97.38 116 LEU A C 1
ATOM 933 O O . LEU A 1 116 ? 22.697 2.250 -41.122 1.00 97.38 116 LEU A O 1
ATOM 937 N N . ARG A 1 117 ? 22.645 3.094 -39.035 1.00 97.75 117 ARG A N 1
ATOM 938 C CA . ARG A 1 117 ? 23.705 4.090 -39.245 1.00 97.75 117 ARG A CA 1
ATOM 939 C C . ARG A 1 117 ? 24.993 3.425 -39.713 1.00 97.75 117 ARG A C 1
ATOM 941 O O . ARG A 1 117 ? 25.556 3.857 -40.713 1.00 97.75 117 ARG A O 1
ATOM 948 N N . LYS A 1 118 ? 25.441 2.359 -39.038 1.00 97.31 118 LYS A N 1
ATOM 949 C CA . LYS A 1 118 ? 26.640 1.594 -39.425 1.00 97.31 118 LYS A CA 1
ATOM 950 C C . LYS A 1 118 ? 26.499 0.987 -40.817 1.00 97.31 118 LYS A C 1
ATOM 952 O O . LYS A 1 118 ? 27.413 1.116 -41.626 1.00 97.31 118 LYS A O 1
ATOM 957 N N . LYS A 1 119 ? 25.348 0.383 -41.124 1.00 97.44 119 LYS A N 1
ATOM 958 C CA . LYS A 1 119 ? 25.077 -0.207 -42.442 1.00 97.44 119 LYS A CA 1
ATOM 959 C C . LYS A 1 119 ? 25.140 0.841 -43.552 1.00 97.44 119 LYS A C 1
ATOM 961 O O . LYS A 1 119 ? 25.856 0.650 -44.529 1.00 97.44 119 LYS A O 1
ATOM 966 N N . LEU A 1 120 ? 24.423 1.952 -43.394 1.00 96.62 120 LEU A N 1
ATOM 967 C CA . LEU A 1 120 ? 24.409 3.038 -44.376 1.00 96.62 120 LEU A CA 1
ATOM 968 C C . LEU A 1 120 ? 25.778 3.707 -44.493 1.00 96.62 120 LEU A C 1
ATOM 970 O O . LEU A 1 120 ? 26.198 4.044 -45.596 1.00 96.62 120 LEU A O 1
ATOM 974 N N . HIS A 1 121 ? 26.492 3.862 -43.376 1.00 95.50 121 HIS A N 1
ATOM 975 C CA . HIS A 1 121 ? 27.849 4.386 -43.375 1.00 95.50 121 HIS A CA 1
ATOM 976 C C . HIS A 1 121 ? 28.783 3.495 -44.192 1.00 95.50 121 HIS A C 1
ATOM 978 O O . HIS A 1 121 ? 29.469 4.006 -45.070 1.00 95.50 121 HIS A O 1
ATOM 984 N N . ASN A 1 122 ? 28.767 2.180 -43.963 1.00 92.81 122 ASN A N 1
ATOM 985 C CA . ASN A 1 122 ? 29.591 1.235 -44.714 1.00 92.81 122 ASN A CA 1
ATOM 986 C C . ASN A 1 122 ? 29.242 1.248 -46.206 1.00 92.81 122 ASN A C 1
ATOM 988 O O . ASN A 1 122 ? 30.145 1.394 -47.019 1.00 92.81 122 ASN A O 1
ATOM 992 N N . ILE A 1 123 ? 27.953 1.227 -46.569 1.00 94.50 123 ILE A N 1
ATOM 993 C CA . ILE A 1 123 ? 27.520 1.342 -47.974 1.00 94.50 123 ILE A CA 1
ATOM 994 C C . ILE A 1 123 ? 28.042 2.643 -48.599 1.00 94.50 123 ILE A C 1
ATOM 996 O O . ILE A 1 123 ? 28.598 2.635 -49.693 1.00 94.50 123 ILE A O 1
ATOM 1000 N N . ALA A 1 124 ? 27.916 3.774 -47.899 1.00 93.12 124 ALA A N 1
ATOM 1001 C CA . ALA A 1 124 ? 28.436 5.048 -48.384 1.00 93.12 124 ALA A CA 1
ATOM 1002 C C . ALA A 1 124 ? 29.968 5.032 -48.531 1.00 93.12 124 ALA A C 1
ATOM 1004 O O . ALA A 1 124 ? 30.505 5.669 -49.435 1.00 93.12 124 ALA A O 1
ATOM 1005 N N . GLN A 1 125 ? 30.684 4.320 -47.657 1.00 89.88 125 GLN A N 1
ATOM 1006 C CA . GLN A 1 125 ? 32.129 4.154 -47.771 1.00 89.88 125 GLN A CA 1
ATOM 1007 C C . GLN A 1 125 ? 32.525 3.259 -48.951 1.00 89.88 125 GLN A C 1
ATOM 1009 O O . GLN A 1 125 ? 33.437 3.641 -49.678 1.00 89.88 125 GLN A O 1
ATOM 1014 N N . GLU A 1 126 ? 31.833 2.137 -49.156 1.00 90.50 126 GLU A N 1
ATOM 1015 C CA . GLU A 1 126 ? 32.053 1.198 -50.263 1.00 90.50 126 GLU A CA 1
ATOM 1016 C C . GLU A 1 126 ? 31.808 1.869 -51.616 1.00 90.50 126 GLU A C 1
ATOM 1018 O O . GLU A 1 126 ? 32.637 1.764 -52.518 1.00 90.50 126 GLU A O 1
ATOM 1023 N N . LEU A 1 127 ? 30.723 2.644 -51.736 1.00 89.31 127 LEU A N 1
ATOM 1024 C CA . LEU A 1 127 ? 30.412 3.418 -52.942 1.00 89.31 127 LEU A CA 1
ATOM 1025 C C . LEU A 1 127 ? 31.472 4.481 -53.261 1.00 89.31 127 LEU A C 1
ATOM 1027 O O . LEU A 1 127 ? 31.678 4.808 -54.426 1.00 89.31 127 LEU A O 1
ATOM 1031 N N . ARG A 1 128 ? 32.156 5.022 -52.244 1.00 86.50 128 ARG A N 1
ATOM 1032 C CA . ARG A 1 128 ? 33.290 5.943 -52.434 1.00 86.50 128 ARG A CA 1
ATOM 1033 C C . ARG A 1 128 ? 34.599 5.226 -52.778 1.00 86.50 128 ARG A C 1
ATOM 1035 O O . ARG A 1 128 ? 35.537 5.899 -53.184 1.00 86.50 128 ARG A O 1
ATOM 1042 N N . GLY A 1 129 ? 34.665 3.907 -52.610 1.00 85.06 129 GLY A N 1
ATOM 1043 C CA . GLY A 1 129 ? 35.874 3.104 -52.761 1.00 85.06 129 GLY A CA 1
ATOM 1044 C C . GLY A 1 129 ? 36.483 2.679 -51.418 1.00 85.06 129 GLY A C 1
ATOM 1045 O O . GLY A 1 129 ? 36.588 3.462 -50.467 1.00 85.06 129 GLY A O 1
ATOM 1046 N N . ASN A 1 130 ? 36.905 1.410 -51.359 1.00 85.19 130 ASN A N 1
ATOM 1047 C CA . ASN A 1 130 ? 37.478 0.782 -50.160 1.00 85.19 130 ASN A CA 1
ATOM 1048 C C . ASN A 1 130 ? 38.930 1.202 -49.893 1.00 85.19 130 ASN A C 1
ATOM 1050 O O . ASN A 1 130 ? 39.347 1.285 -48.739 1.00 85.19 130 ASN A O 1
ATOM 1054 N N . ILE A 1 131 ? 39.706 1.461 -50.948 1.00 88.19 131 ILE A N 1
ATOM 1055 C CA . ILE A 1 131 ? 41.075 1.972 -50.837 1.00 88.19 131 ILE A CA 1
ATOM 1056 C C . ILE A 1 131 ? 41.006 3.489 -50.926 1.00 88.19 131 ILE A C 1
ATOM 1058 O O . ILE A 1 131 ? 40.413 4.019 -51.861 1.00 88.19 131 ILE A O 1
ATOM 1062 N N . ARG A 1 132 ? 41.618 4.170 -49.955 1.00 87.12 132 ARG A N 1
ATOM 1063 C CA . ARG A 1 132 ? 41.706 5.631 -49.916 1.00 87.12 132 ARG A CA 1
ATOM 1064 C C . ARG A 1 132 ? 43.156 6.046 -49.815 1.00 87.12 132 ARG A C 1
ATOM 1066 O O . ARG A 1 132 ? 43.861 5.597 -48.911 1.00 87.12 132 ARG A O 1
ATOM 1073 N N . VAL A 1 133 ? 43.589 6.910 -50.719 1.00 90.88 133 VAL A N 1
ATOM 1074 C CA . VAL A 1 133 ? 44.940 7.457 -50.739 1.00 90.88 133 VAL A CA 1
ATOM 1075 C C . VAL A 1 133 ? 44.848 8.940 -50.427 1.00 90.88 133 VAL A C 1
ATOM 1077 O O . VAL A 1 133 ? 44.399 9.750 -51.236 1.00 90.88 133 VAL A O 1
ATOM 1080 N N . PHE A 1 134 ? 45.284 9.291 -49.221 1.00 92.06 134 PHE A N 1
ATOM 1081 C CA . PHE A 1 134 ? 45.405 10.674 -48.790 1.00 92.06 134 PHE A CA 1
ATOM 1082 C C . PHE A 1 134 ? 46.857 11.120 -48.890 1.00 92.06 134 PHE A C 1
ATOM 1084 O O . PHE A 1 134 ? 47.764 10.406 -48.462 1.00 92.06 134 PHE A O 1
ATOM 1091 N N . CYS A 1 135 ? 47.075 12.329 -49.395 1.00 92.50 135 CYS A N 1
ATOM 1092 C CA . CYS A 1 135 ? 48.378 12.976 -49.338 1.00 92.50 135 CYS A CA 1
ATOM 1093 C C . CYS A 1 135 ? 48.356 14.005 -48.205 1.00 92.50 135 CYS A C 1
ATOM 1095 O O . CYS A 1 135 ? 47.472 14.856 -48.164 1.00 92.50 135 CYS A O 1
ATOM 1097 N N . ARG A 1 136 ? 49.305 13.943 -47.267 1.00 92.69 136 ARG A N 1
ATOM 1098 C CA . ARG A 1 136 ? 49.478 14.978 -46.240 1.00 92.69 136 ARG A CA 1
ATOM 1099 C C . ARG A 1 136 ? 50.841 15.615 -46.402 1.00 92.69 136 ARG A C 1
ATOM 1101 O O . ARG A 1 136 ? 51.861 14.951 -46.246 1.00 92.69 136 ARG A O 1
ATOM 1108 N N . ILE A 1 137 ? 50.844 16.907 -46.689 1.00 89.19 137 ILE A N 1
ATOM 1109 C CA . ILE A 1 137 ? 52.072 17.673 -46.846 1.00 89.19 137 ILE A CA 1
ATOM 1110 C C . ILE A 1 137 ? 52.524 18.092 -45.452 1.00 89.19 137 ILE A C 1
ATOM 1112 O O . ILE A 1 137 ? 51.752 18.664 -44.686 1.00 89.19 137 ILE A O 1
ATOM 1116 N N . ARG A 1 138 ? 53.771 17.786 -45.099 1.00 89.06 138 ARG A N 1
ATOM 1117 C CA . ARG A 1 138 ? 54.350 18.199 -43.819 1.00 89.06 138 ARG A CA 1
ATOM 1118 C C . ARG A 1 138 ? 54.803 19.664 -43.904 1.00 89.06 138 ARG A C 1
ATOM 1120 O O . ARG A 1 138 ? 55.424 20.032 -44.901 1.00 89.06 138 ARG A O 1
ATOM 1127 N N . PRO A 1 139 ? 54.573 20.493 -42.872 1.00 87.06 139 PRO A N 1
ATOM 1128 C CA . PRO A 1 139 ? 55.277 21.765 -42.729 1.00 87.06 139 PRO A CA 1
ATOM 1129 C C . PRO A 1 139 ? 56.793 21.595 -42.760 1.00 87.06 139 PRO A C 1
ATOM 1131 O O . PRO A 1 139 ? 57.325 20.640 -42.186 1.00 87.06 139 PRO A O 1
ATOM 1134 N N . ARG A 1 140 ? 57.487 22.559 -43.374 1.00 81.06 140 ARG A N 1
ATOM 1135 C CA . ARG A 1 140 ? 58.952 22.611 -43.353 1.00 81.06 140 ARG A CA 1
ATOM 1136 C C . ARG A 1 140 ? 59.447 22.774 -41.914 1.00 81.06 140 ARG A C 1
ATOM 1138 O O . ARG A 1 140 ? 58.892 23.546 -41.134 1.00 81.06 140 ARG A O 1
ATOM 1145 N N . SER A 1 141 ? 60.480 22.019 -41.557 1.00 81.50 141 SER A N 1
ATOM 1146 C CA . SER A 1 141 ? 61.175 22.161 -40.273 1.00 81.50 141 SER A CA 1
ATOM 1147 C C . SER A 1 141 ? 62.079 23.392 -40.287 1.00 81.50 141 SER A C 1
ATOM 1149 O O . SER A 1 141 ? 62.632 23.740 -41.326 1.00 81.50 141 SER A O 1
ATOM 1151 N N . SER A 1 142 ? 62.319 24.004 -39.125 1.00 80.62 142 SER A N 1
ATOM 1152 C CA . SER A 1 142 ? 63.233 25.147 -38.992 1.00 80.62 142 SER A CA 1
ATOM 1153 C C . SER A 1 142 ? 64.637 24.856 -39.533 1.00 80.62 142 SER A C 1
ATOM 1155 O O . SER A 1 142 ? 65.282 25.752 -40.059 1.00 80.62 142 SER A O 1
ATOM 1157 N N . ARG A 1 143 ? 65.108 23.604 -39.448 1.00 78.69 143 ARG A N 1
ATOM 1158 C CA . ARG A 1 143 ? 66.411 23.195 -39.998 1.00 78.69 143 ARG A CA 1
ATOM 1159 C C . ARG A 1 143 ? 66.410 23.117 -41.529 1.00 78.69 143 ARG A C 1
ATOM 1161 O O . ARG A 1 143 ? 67.356 23.567 -42.153 1.00 78.69 143 ARG A O 1
ATOM 1168 N N . GLU A 1 144 ? 65.324 22.617 -42.117 1.00 75.94 144 GLU A N 1
ATOM 1169 C CA . GLU A 1 144 ? 65.157 22.513 -43.577 1.00 75.94 144 GLU A CA 1
ATOM 1170 C C . GLU A 1 144 ? 65.056 23.898 -44.235 1.00 75.94 144 GLU A C 1
ATOM 1172 O O . GLU A 1 144 ? 65.506 24.084 -45.361 1.00 75.94 144 GLU A O 1
ATOM 1177 N N . VAL A 1 145 ? 64.492 24.879 -43.520 1.00 74.69 145 VAL A N 1
ATOM 1178 C CA . VAL A 1 145 ? 64.454 26.282 -43.959 1.00 74.69 145 VAL A CA 1
ATOM 1179 C C . VAL A 1 145 ? 65.849 26.918 -43.896 1.00 74.69 145 VAL A C 1
ATOM 1181 O O . VAL A 1 145 ? 66.224 27.638 -44.817 1.00 74.69 145 VAL A O 1
ATOM 1184 N N . SER A 1 146 ? 66.625 26.640 -42.842 1.00 75.88 146 SER A N 1
ATOM 1185 C CA . SER A 1 146 ? 67.980 27.185 -42.656 1.00 75.88 146 SER A CA 1
ATOM 1186 C C . SER A 1 146 ? 69.010 26.618 -43.632 1.00 75.88 146 SER A C 1
ATOM 1188 O O . SER A 1 146 ? 69.895 27.349 -44.065 1.00 75.88 146 SER A O 1
ATOM 1190 N N . ASP A 1 147 ? 68.884 25.339 -43.996 1.00 73.19 147 ASP A N 1
ATOM 1191 C CA . ASP A 1 147 ? 69.801 24.661 -44.921 1.00 73.19 147 ASP A CA 1
ATOM 1192 C C . ASP A 1 147 ? 69.521 25.009 -46.401 1.00 73.19 147 ASP A C 1
ATOM 1194 O O . ASP A 1 147 ? 70.208 24.514 -47.291 1.00 73.19 147 ASP A O 1
ATOM 1198 N N . GLY A 1 148 ? 68.534 25.874 -46.686 1.00 63.59 148 GLY A N 1
ATOM 1199 C CA . GLY A 1 148 ? 68.278 26.389 -48.036 1.00 63.59 148 GLY A CA 1
ATOM 1200 C C . GLY A 1 148 ? 67.880 25.313 -49.050 1.00 63.59 148 GLY A C 1
ATOM 1201 O O . GLY A 1 148 ? 68.118 25.488 -50.244 1.00 63.59 148 GLY A O 1
ATOM 1202 N N . LEU A 1 149 ? 67.292 24.205 -48.583 1.00 60.38 149 LEU A N 1
ATOM 1203 C CA . LEU A 1 149 ? 66.795 23.105 -49.412 1.00 60.38 149 LEU A CA 1
ATOM 1204 C C . LEU A 1 149 ? 65.556 23.563 -50.202 1.00 60.38 149 LEU A C 1
ATOM 1206 O O . LEU A 1 149 ? 64.419 23.232 -49.863 1.00 60.38 149 LEU A O 1
ATOM 1210 N N . ASP A 1 150 ? 65.765 24.363 -51.246 1.00 61.78 150 ASP A N 1
ATOM 1211 C CA . ASP A 1 150 ? 64.718 24.807 -52.170 1.00 61.78 150 ASP A CA 1
ATOM 1212 C C . ASP A 1 150 ? 64.565 23.815 -53.330 1.00 61.78 150 ASP A C 1
ATOM 1214 O O . ASP A 1 150 ? 64.764 24.121 -54.505 1.00 61.78 150 ASP A O 1
ATOM 1218 N N . GLU A 1 151 ? 64.241 22.570 -52.988 1.00 62.06 151 GLU A N 1
ATOM 1219 C CA . GLU A 1 151 ? 63.972 21.527 -53.974 1.00 62.06 151 GLU A CA 1
ATOM 1220 C C . GLU A 1 151 ? 62.465 21.431 -54.239 1.00 62.06 151 GLU A C 1
ATOM 1222 O O . GLU A 1 151 ? 61.740 20.615 -53.673 1.00 62.06 151 GLU A O 1
ATOM 1227 N N . GLY A 1 152 ? 62.001 22.299 -55.138 1.00 63.78 152 GLY A N 1
ATOM 1228 C CA . GLY A 1 152 ? 60.709 22.189 -55.814 1.00 63.78 152 GLY A CA 1
ATOM 1229 C C . GLY A 1 152 ? 59.554 22.978 -55.190 1.00 63.78 152 GLY A C 1
ATOM 1230 O O . GLY A 1 152 ? 59.390 23.073 -53.973 1.00 63.78 152 GLY A O 1
ATOM 1231 N N . GLN A 1 153 ? 58.714 23.537 -56.064 1.00 76.06 153 GLN A N 1
ATOM 1232 C CA . GLN A 1 153 ? 57.480 24.226 -55.692 1.00 76.06 153 GLN A CA 1
ATOM 1233 C C . GLN A 1 153 ? 56.325 23.223 -55.709 1.00 76.06 153 GLN A C 1
ATOM 1235 O O . GLN A 1 153 ? 56.133 22.496 -56.686 1.00 76.06 153 GLN A O 1
ATOM 1240 N N . LEU A 1 154 ? 55.555 23.187 -54.623 1.00 81.44 154 LEU A N 1
ATOM 1241 C CA . LEU A 1 154 ? 54.389 22.324 -54.501 1.00 81.44 154 LEU A CA 1
ATOM 1242 C C . LEU A 1 154 ? 53.119 23.161 -54.659 1.00 81.44 154 LEU A C 1
ATOM 1244 O O . LEU A 1 154 ? 52.852 24.050 -53.851 1.00 81.44 154 LEU A O 1
ATOM 1248 N N . GLU A 1 155 ? 52.338 22.868 -55.691 1.00 84.31 155 GLU A N 1
ATOM 1249 C CA . GLU A 1 155 ? 51.072 23.542 -55.965 1.00 84.31 155 GLU A CA 1
ATOM 1250 C C . GLU A 1 155 ? 49.903 22.613 -55.643 1.00 84.31 155 GLU A C 1
ATOM 1252 O O . GLU A 1 155 ? 49.831 21.472 -56.105 1.00 84.31 155 GLU A O 1
ATOM 1257 N N . LEU A 1 156 ? 48.983 23.113 -54.822 1.00 86.00 156 LEU A N 1
ATOM 1258 C CA . LEU A 1 156 ? 47.757 22.419 -54.452 1.00 86.00 156 LEU A CA 1
ATOM 1259 C C . LEU A 1 156 ? 46.652 22.754 -55.449 1.00 86.00 156 LEU A C 1
ATOM 1261 O O . LEU A 1 156 ? 46.443 23.919 -55.786 1.00 86.00 156 LEU A O 1
ATOM 1265 N N . SER A 1 157 ? 45.923 21.734 -55.890 1.00 85.94 157 SER A N 1
ATOM 1266 C CA . SER A 1 157 ? 44.737 21.935 -56.717 1.00 85.94 157 SER A CA 1
ATOM 1267 C C . SER A 1 157 ? 43.600 22.569 -55.891 1.00 85.94 157 SER A C 1
ATOM 1269 O O . SER A 1 157 ? 43.433 22.203 -54.722 1.00 85.94 157 SER A O 1
ATOM 1271 N N . PRO A 1 158 ? 42.786 23.484 -56.459 1.00 83.75 158 PRO A N 1
ATOM 1272 C CA . PRO A 1 158 ? 41.695 24.157 -55.741 1.00 83.75 158 PRO A CA 1
ATOM 1273 C C . PRO A 1 158 ? 40.603 23.216 -55.215 1.00 83.75 158 PRO A C 1
ATOM 1275 O O . PRO A 1 158 ? 39.900 23.551 -54.267 1.00 83.75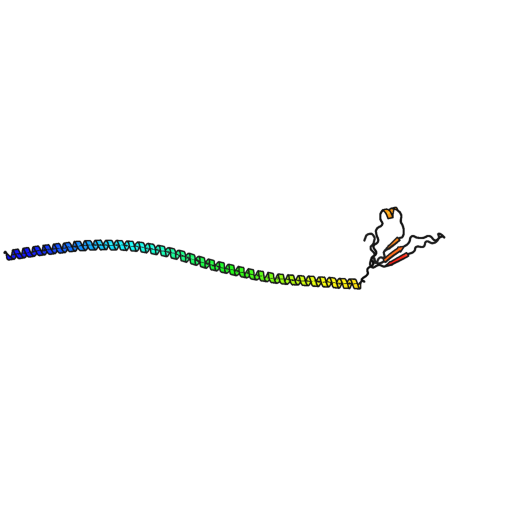 158 PRO A O 1
ATOM 1278 N N . ASP A 1 159 ? 40.459 22.043 -55.833 1.00 84.44 159 ASP A N 1
ATOM 1279 C CA . ASP A 1 159 ? 39.521 20.990 -55.428 1.00 84.44 159 ASP A CA 1
ATOM 1280 C C . ASP A 1 159 ? 39.990 20.189 -54.200 1.00 84.44 159 ASP A C 1
ATOM 1282 O O . ASP A 1 159 ? 39.225 19.401 -53.646 1.00 84.44 159 ASP A O 1
ATOM 1286 N N . GLY A 1 160 ? 41.236 20.393 -53.754 1.00 85.19 160 GLY A N 1
ATOM 1287 C CA . GLY A 1 160 ? 41.824 19.682 -52.623 1.00 85.19 160 GLY A CA 1
ATOM 1288 C C . GLY A 1 160 ? 42.118 18.204 -52.893 1.00 85.19 160 GLY A C 1
ATOM 1289 O O . GLY A 1 160 ? 42.363 17.466 -51.940 1.00 85.19 160 GLY A O 1
ATOM 1290 N N . CYS A 1 161 ? 42.107 17.764 -54.155 1.00 89.00 161 CYS A N 1
ATOM 1291 C CA . CYS A 1 161 ? 42.344 16.371 -54.555 1.00 89.00 161 CYS A CA 1
ATOM 1292 C C . CYS A 1 161 ? 43.631 16.199 -55.377 1.00 89.00 161 CYS A C 1
ATOM 1294 O O . CYS A 1 161 ? 44.160 15.096 -55.483 1.00 89.00 161 CYS A O 1
ATOM 1296 N N . GLY A 1 162 ? 44.170 17.277 -55.946 1.00 90.44 162 GLY A N 1
ATOM 1297 C CA . GLY A 1 162 ? 45.407 17.253 -56.727 1.00 90.44 162 GLY A CA 1
ATOM 1298 C C . GLY A 1 162 ? 46.592 17.908 -56.021 1.00 90.44 162 GLY A C 1
ATOM 1299 O O . GLY A 1 162 ? 46.440 18.911 -55.323 1.00 90.44 162 GLY A O 1
ATOM 1300 N N . VAL A 1 163 ? 47.791 17.381 -56.263 1.00 91.19 163 VAL A N 1
ATOM 1301 C CA . VAL A 1 163 ? 49.054 18.047 -55.927 1.00 91.19 163 VAL A CA 1
ATOM 1302 C C . VAL A 1 163 ? 50.004 17.971 -57.112 1.00 91.19 163 VAL A C 1
ATOM 1304 O O . VAL A 1 163 ? 50.141 16.933 -57.763 1.00 91.19 163 VAL A O 1
ATOM 1307 N N . THR A 1 164 ? 50.649 19.091 -57.401 1.00 88.94 164 THR A N 1
ATOM 1308 C CA . THR A 1 164 ? 51.583 19.218 -58.510 1.00 88.94 164 THR A CA 1
ATOM 1309 C C . THR A 1 164 ? 52.955 19.581 -57.971 1.00 88.94 164 THR A C 1
ATOM 1311 O O . THR A 1 164 ? 53.124 20.623 -57.340 1.00 88.94 164 THR A O 1
ATOM 1314 N N . LEU A 1 165 ? 53.929 18.702 -58.199 1.00 85.94 165 LEU A N 1
ATOM 1315 C CA . LEU A 1 165 ? 55.324 18.936 -57.853 1.00 85.94 165 LEU A CA 1
ATOM 1316 C C . LEU A 1 165 ? 56.044 19.506 -59.073 1.00 85.94 165 LEU A C 1
ATOM 1318 O O . LEU A 1 165 ? 56.218 18.819 -60.083 1.00 85.94 165 LEU A O 1
ATOM 1322 N N . CYS A 1 166 ? 56.468 20.758 -58.966 1.00 81.69 166 CYS A N 1
ATOM 1323 C CA . CYS A 1 166 ? 57.314 21.414 -59.947 1.00 81.69 166 CYS A CA 1
ATOM 1324 C C . CYS A 1 166 ? 58.769 21.283 -59.491 1.00 81.69 166 CYS A C 1
ATOM 1326 O O . CYS A 1 166 ? 59.143 21.813 -58.445 1.00 81.69 166 CYS A O 1
ATOM 1328 N N . SER A 1 167 ? 59.586 20.565 -60.264 1.00 77.81 167 SER A N 1
ATOM 1329 C CA . SER A 1 167 ? 61.025 20.461 -60.006 1.00 77.81 167 SER A CA 1
ATOM 1330 C C . SER A 1 167 ? 61.694 21.835 -60.112 1.00 77.81 167 SER A C 1
ATOM 1332 O O . SER A 1 167 ? 61.220 22.706 -60.852 1.00 77.81 167 SER A O 1
ATOM 1334 N N . ALA A 1 168 ? 62.792 22.027 -59.375 1.00 70.19 168 ALA A N 1
ATOM 1335 C CA . ALA A 1 168 ? 63.607 23.229 -59.479 1.00 70.19 168 ALA A CA 1
ATOM 1336 C C . ALA A 1 168 ? 64.003 23.465 -60.944 1.00 70.19 168 ALA A C 1
ATOM 1338 O O . ALA A 1 168 ? 64.299 22.528 -61.689 1.00 70.19 168 ALA A O 1
ATOM 1339 N N . LYS A 1 169 ? 63.963 24.726 -61.376 1.00 68.00 169 LYS A N 1
ATOM 1340 C CA 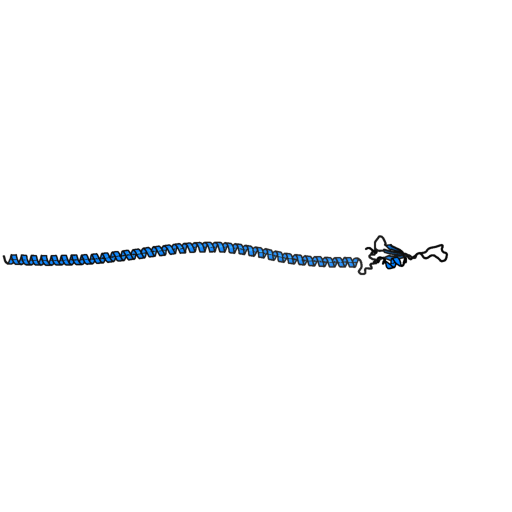. LYS A 1 169 ? 64.254 25.088 -62.763 1.00 68.00 169 LYS A CA 1
ATOM 1341 C C . LYS A 1 169 ? 65.682 24.671 -63.110 1.00 68.00 169 LYS A C 1
ATOM 1343 O O . LYS A 1 169 ? 66.637 25.191 -62.536 1.00 68.00 169 LYS A O 1
ATOM 1348 N N . MET A 1 170 ? 65.828 23.753 -64.061 1.00 63.19 170 MET A N 1
ATOM 1349 C CA . MET A 1 170 ? 67.134 23.373 -64.588 1.00 63.19 170 MET A CA 1
ATOM 1350 C C . MET A 1 170 ? 67.435 24.252 -65.801 1.00 63.19 170 MET A C 1
ATOM 1352 O O . MET A 1 170 ? 66.628 24.358 -66.730 1.00 63.19 170 MET A O 1
ATOM 1356 N N . ARG A 1 171 ? 68.595 24.913 -65.790 1.00 60.22 171 ARG A N 1
ATOM 1357 C CA . ARG A 1 171 ? 69.081 25.655 -66.956 1.00 60.22 171 ARG A CA 1
ATOM 1358 C C . ARG A 1 171 ? 69.631 24.669 -67.976 1.00 60.22 171 ARG A C 1
ATOM 1360 O O . ARG A 1 171 ? 70.441 23.812 -67.625 1.00 60.22 171 ARG A O 1
ATOM 1367 N N . SER A 1 172 ? 69.201 24.803 -69.228 1.00 59.53 172 SER A N 1
ATOM 1368 C CA . SER A 1 172 ? 69.851 24.112 -70.342 1.00 59.53 172 SER A CA 1
ATOM 1369 C C . SER A 1 172 ? 71.324 24.532 -70.434 1.00 59.53 172 SER A C 1
ATOM 1371 O O . SER A 1 172 ? 71.680 25.640 -70.026 1.00 59.53 172 SER A O 1
ATOM 1373 N N . VAL A 1 173 ? 72.174 23.667 -70.991 1.00 63.69 173 VAL A N 1
ATOM 1374 C CA . VAL A 1 173 ? 73.628 23.887 -71.129 1.00 63.69 173 VAL A CA 1
ATOM 1375 C C . VAL A 1 173 ? 73.950 25.177 -71.906 1.00 63.69 173 VAL A C 1
ATOM 1377 O O . VAL A 1 173 ? 74.973 25.804 -71.650 1.00 63.69 173 VAL A O 1
ATOM 1380 N N . ASP A 1 174 ? 73.027 25.640 -72.754 1.00 62.34 174 ASP A N 1
ATOM 1381 C CA . ASP A 1 174 ? 73.149 26.879 -73.538 1.00 62.34 174 ASP A CA 1
ATOM 1382 C C . ASP A 1 174 ? 72.654 28.145 -72.804 1.00 62.34 174 ASP A C 1
ATOM 1384 O O . ASP A 1 174 ? 72.663 29.236 -73.367 1.00 62.34 174 ASP A O 1
ATOM 1388 N N . GLY A 1 175 ? 72.169 28.029 -71.561 1.00 58.56 175 GLY A N 1
ATOM 1389 C CA . GLY A 1 175 ? 71.760 29.154 -70.704 1.00 58.56 175 GLY A CA 1
ATOM 1390 C C . GLY A 1 175 ? 70.508 29.933 -71.140 1.00 58.56 175 GLY A C 1
ATOM 1391 O O . GLY A 1 175 ? 70.053 30.800 -70.398 1.00 58.56 175 GLY A O 1
ATOM 1392 N N . LEU A 1 176 ? 69.944 29.628 -72.312 1.00 57.03 176 LEU A N 1
ATOM 1393 C CA . LEU A 1 176 ? 68.863 30.395 -72.943 1.00 57.03 176 LEU A CA 1
ATOM 1394 C C . LEU A 1 176 ? 67.450 29.882 -72.622 1.00 57.03 176 LEU A C 1
ATOM 1396 O O . LEU A 1 176 ? 66.500 30.651 -72.718 1.00 57.03 176 LEU A O 1
ATOM 1400 N N . ASN A 1 177 ? 67.308 28.617 -72.210 1.00 58.38 177 ASN A N 1
ATOM 1401 C CA . ASN A 1 177 ? 66.019 28.006 -71.873 1.00 58.38 177 ASN A CA 1
ATOM 1402 C C . ASN A 1 177 ? 66.059 27.371 -70.473 1.00 58.38 177 ASN A C 1
ATOM 1404 O O . ASN A 1 177 ? 66.938 26.559 -70.169 1.00 58.38 177 ASN A O 1
ATOM 1408 N N . GLU A 1 178 ? 65.090 27.736 -69.630 1.00 63.59 178 GLU A N 1
ATOM 1409 C CA . GLU A 1 178 ? 64.810 27.081 -68.349 1.00 63.59 178 GLU A CA 1
ATOM 1410 C C . GLU A 1 178 ? 63.693 26.055 -68.556 1.00 63.59 178 GLU A C 1
ATOM 1412 O O . GLU A 1 178 ? 62.604 26.399 -69.019 1.00 63.59 178 GLU A O 1
ATOM 1417 N N . HIS A 1 179 ? 63.953 24.799 -68.199 1.00 66.44 179 HIS A N 1
ATOM 1418 C CA . HIS A 1 179 ? 62.945 23.745 -68.229 1.00 66.44 179 HIS A CA 1
ATOM 1419 C C . HIS A 1 179 ? 62.701 23.243 -66.807 1.00 66.44 179 HIS A C 1
ATOM 1421 O O . HIS A 1 179 ? 63.639 22.983 -66.050 1.00 66.44 179 HIS A O 1
ATOM 1427 N N . SER A 1 180 ? 61.431 23.117 -66.432 1.00 70.62 180 SER A N 1
ATOM 1428 C CA . SER A 1 180 ? 61.011 22.475 -65.191 1.00 70.62 180 SER A CA 1
ATOM 1429 C C . SER A 1 180 ? 60.142 21.270 -65.523 1.00 70.62 180 SER A C 1
ATOM 1431 O O . SER A 1 180 ? 59.252 21.329 -66.372 1.00 70.62 180 SER A O 1
ATOM 1433 N N . ASN A 1 181 ? 60.409 20.156 -64.847 1.00 78.31 181 ASN A N 1
ATOM 1434 C CA . ASN A 1 181 ? 59.545 18.987 -64.926 1.00 78.31 181 ASN A CA 1
ATOM 1435 C C . ASN A 1 181 ? 58.381 19.165 -63.951 1.00 78.31 181 ASN A C 1
ATOM 1437 O O . ASN A 1 181 ? 58.594 19.489 -62.779 1.00 78.31 181 ASN A O 1
ATOM 1441 N N . GLN A 1 182 ? 57.163 18.944 -64.440 1.00 83.69 182 GLN A N 1
ATOM 1442 C CA . GLN A 1 182 ? 55.943 19.012 -63.647 1.00 83.69 182 GLN A CA 1
ATOM 1443 C C . GLN A 1 182 ? 55.353 17.609 -63.489 1.00 83.69 182 GLN A C 1
ATOM 1445 O O . GLN A 1 182 ? 54.989 16.969 -64.475 1.00 83.69 182 GLN A O 1
ATOM 1450 N N . TYR A 1 183 ? 55.218 17.154 -62.245 1.00 87.88 183 TYR A N 1
ATOM 1451 C CA . TYR A 1 183 ? 54.614 15.865 -61.913 1.00 87.88 183 TYR A CA 1
ATOM 1452 C C . TYR A 1 183 ? 53.273 16.092 -61.224 1.00 87.88 183 TYR A C 1
ATOM 1454 O O . TYR A 1 183 ? 53.211 16.703 -60.155 1.00 87.88 183 TYR A O 1
ATOM 1462 N N . LYS A 1 184 ? 52.195 15.620 -61.852 1.00 90.31 184 LYS A N 1
ATOM 1463 C CA . LYS A 1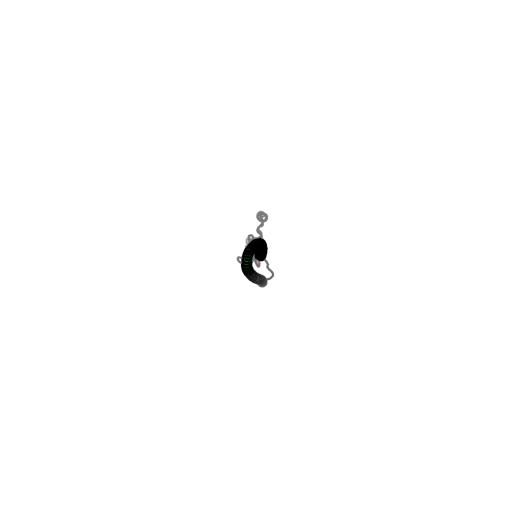 184 ? 50.825 15.767 -61.351 1.00 90.31 184 LYS A CA 1
ATOM 1464 C C . LYS A 1 184 ? 50.370 14.470 -60.705 1.00 90.31 184 LYS A C 1
ATOM 1466 O O . LYS A 1 184 ? 50.417 13.418 -61.338 1.00 90.31 184 LYS A O 1
ATOM 1471 N N . PHE A 1 185 ? 49.891 14.571 -59.473 1.00 92.00 185 PHE A N 1
ATOM 1472 C CA . PHE A 1 185 ? 49.345 13.453 -58.718 1.00 92.00 185 PHE A CA 1
ATOM 1473 C C . PHE A 1 185 ? 47.925 13.778 -58.262 1.00 92.00 185 PHE A C 1
ATOM 1475 O O . PHE A 1 185 ? 47.625 14.914 -57.885 1.00 92.00 185 PHE A O 1
ATOM 1482 N N . THR A 1 186 ? 47.054 12.773 -58.286 1.00 91.88 186 THR A N 1
ATOM 1483 C CA . THR A 1 186 ? 45.649 12.888 -57.884 1.00 91.88 186 THR A CA 1
ATOM 1484 C C . THR A 1 186 ? 45.368 11.897 -56.762 1.00 91.88 186 THR A C 1
ATOM 1486 O O . THR A 1 186 ? 45.796 10.746 -56.821 1.00 91.88 186 THR A O 1
ATOM 1489 N N . PHE A 1 187 ? 44.670 12.365 -55.736 1.00 91.94 187 PHE A N 1
ATOM 1490 C CA . PHE A 1 187 ? 44.403 11.676 -54.480 1.00 91.94 187 PHE A CA 1
ATOM 1491 C C . PHE A 1 187 ? 42.943 11.885 -54.067 1.00 91.94 187 PHE A C 1
ATOM 1493 O O . PHE A 1 187 ? 42.273 12.785 -54.569 1.00 91.94 187 PHE A O 1
ATOM 1500 N N . ASP A 1 188 ? 42.461 11.103 -53.099 1.00 89.56 188 ASP A N 1
ATOM 1501 C CA . ASP A 1 188 ? 41.115 11.285 -52.537 1.00 89.56 188 ASP A CA 1
ATOM 1502 C C . ASP A 1 188 ? 40.982 12.594 -51.747 1.00 89.56 188 ASP A C 1
ATOM 1504 O O . ASP A 1 188 ? 39.899 13.173 -51.657 1.00 89.56 188 ASP A O 1
ATOM 1508 N N . LYS A 1 189 ? 42.082 13.029 -51.118 1.00 91.00 189 LYS A N 1
ATOM 1509 C CA . LYS A 1 189 ? 42.218 14.329 -50.453 1.00 91.00 189 LYS A CA 1
ATOM 1510 C C . LYS A 1 189 ? 43.689 14.649 -50.206 1.00 91.00 189 LYS A C 1
ATOM 1512 O O . LYS A 1 189 ? 44.455 13.782 -49.774 1.00 91.00 189 LYS A O 1
ATOM 1517 N N . VAL A 1 190 ? 44.059 15.905 -50.414 1.00 92.00 190 VAL A N 1
ATOM 1518 C CA . VAL A 1 190 ? 45.374 16.457 -50.100 1.00 92.00 190 VAL A CA 1
ATOM 1519 C C . VAL A 1 190 ? 45.243 17.438 -48.935 1.00 92.00 190 VAL A C 1
ATOM 1521 O O . VAL A 1 190 ? 44.485 18.403 -48.993 1.00 92.00 190 VAL A O 1
ATOM 1524 N N . PHE A 1 191 ? 45.981 17.187 -47.858 1.00 92.06 191 PHE A N 1
ATOM 1525 C CA . PHE A 1 191 ? 46.051 18.049 -46.684 1.00 92.06 191 PHE A CA 1
ATOM 1526 C C . PHE A 1 191 ? 47.257 18.980 -46.807 1.00 92.06 191 PHE A C 1
ATOM 1528 O O . PHE A 1 191 ? 48.398 18.520 -46.917 1.00 92.06 191 PHE A O 1
ATOM 1535 N N . ALA A 1 192 ? 46.990 20.285 -46.785 1.00 87.75 192 ALA A N 1
ATOM 1536 C CA . ALA A 1 192 ? 48.014 21.321 -46.779 1.00 87.75 192 ALA A CA 1
ATOM 1537 C C . ALA A 1 192 ? 48.876 21.249 -45.499 1.00 87.75 192 ALA A C 1
ATOM 1539 O O . ALA A 1 192 ? 48.432 20.679 -44.501 1.00 87.75 192 ALA A O 1
ATOM 1540 N N . PRO A 1 193 ? 50.069 21.874 -45.481 1.00 85.00 193 PRO A N 1
ATOM 1541 C CA . PRO A 1 193 ? 50.938 21.900 -44.302 1.00 85.00 193 PRO A CA 1
ATOM 1542 C C . PRO A 1 193 ? 50.233 22.307 -42.999 1.00 85.00 193 PRO A C 1
ATOM 1544 O O . PRO A 1 193 ? 50.495 21.730 -41.949 1.00 85.00 193 PRO A O 1
ATOM 1547 N N . ASN A 1 194 ? 49.297 23.254 -43.081 1.00 78.38 194 ASN A N 1
ATOM 1548 C CA . ASN A 1 194 ? 48.610 23.838 -41.926 1.00 78.38 194 ASN A CA 1
ATOM 1549 C C . ASN A 1 194 ? 47.163 23.334 -41.758 1.00 78.38 194 ASN A C 1
ATOM 1551 O O . ASN A 1 194 ? 46.361 24.018 -41.124 1.00 78.38 194 ASN A O 1
ATOM 1555 N N . ALA A 1 195 ? 46.814 22.207 -42.390 1.00 66.25 195 ALA A N 1
ATOM 1556 C CA . ALA A 1 195 ? 45.473 21.619 -42.355 1.00 66.25 195 ALA A CA 1
ATOM 1557 C C . ALA A 1 195 ? 45.234 20.709 -41.141 1.00 66.25 195 ALA A C 1
ATOM 1559 O O . ALA A 1 195 ? 46.197 20.054 -40.665 1.00 66.25 195 ALA A O 1
#

Solvent-accessible surface area (backbone atoms only — not comparable to full-atom values): 10839 Å² total; per-residue (Å²): 110,68,69,61,49,52,56,48,53,55,48,50,52,51,52,51,52,54,52,50,51,51,48,52,52,49,55,51,52,52,52,50,49,57,49,50,54,51,52,51,54,53,52,51,53,50,50,52,52,50,52,54,50,54,52,51,52,51,52,52,50,54,51,51,52,54,49,49,53,50,52,50,51,53,51,51,52,52,50,51,51,52,52,54,50,50,53,50,51,53,51,52,51,50,54,50,54,54,50,53,54,49,50,53,51,52,51,52,52,51,52,51,50,52,51,48,49,54,51,53,49,48,51,57,42,54,76,72,44,84,78,78,52,70,46,73,47,76,63,84,49,76,66,52,62,72,69,63,70,74,78,44,54,78,44,74,38,95,85,35,27,35,42,32,44,32,45,55,73,42,68,42,98,80,71,80,49,75,51,60,58,75,49,80,48,79,40,81,33,48,39,54,55,90,104

Foldseek 3Di:
DVVVVVVVVVVVVVVVVVVVVVVVVVVVVVVVVVVVVVVVVVVVVVVVVVVVVVVVVVVVVVVVVVVVVVVVVVVVVVVVVVVVVVVVVVVVVVVVVVVVVVVVVVVVVVVVVVVVVVVVVVVVCVVVPPDFDEAEDADDDPVCVVVVPPAFDWDADPVQFKIKTWGDFDADPVNPDTDIDIDIDGGPGYHYNVD

Sequence (195 aa):
REESLRQLEELETNYETESEELRVSIETLEADNAALDKEIIAQEQQNEVLKSGAAQTRALIAEDEAKIERLKHDKETQHAEAFAQQKQVDQLKGYFTEMEAYLVRLLEDSHATEALRKKLHNIAQELRGNIRVFCRIRPRSSREVSDGLDEGQLELSPDGCGVTLCSAKMRSVDGLNEHSNQYKFTFDKVFAPNA

InterPro domains:
  IPR001752 Kinesin motor domain [PS50067] (130-195)
  IPR027417 P-loop containing nucleoside triphosphate hydrolase [SSF52540] (88-194)
  IPR027640 Kinesin-like protein [PTHR47972] (8-195)
  IPR031852 Spindle pole body-associated protein Vik1/Cik1, microtubule binding domain [PF16796] (112-194)
  IPR036961 Kinesin motor domain superfamily [G3DSA:3.40.850.10] (71-195)

Secondary structure (DSSP, 8-state):
-HHHHHHHHHHHHHHHHHHHHHHHHHHHHHHHHHHHHHHHHHHHHHHHHHHHHHHHHHHHHHHHHHHHHHHHHHHHHHHHHHHHHHHHHHHHHHHHHHHHHHHHHHHHHHHHHHHHHHHHHHHHHHHH-S---EEEPPPPPHHHHHTT----EEEE-TTSSEEEEEPPPEEPTTSS-EE--EEEEE-SEEE-TT-

Mean predicted aligned error: 14.25 Å

Nearest PDB structures (foldseek):
  3nwn-assembly1_A  TM=7.103E-01  e=1.854E-02  Homo sapiens
  6dv5-assembly1_U  TM=4.835E-01  e=5.207E-01  Homo sapiens
  6dv5-assembly1_E  TM=5.024E-01  e=7.492E-01  Homo sapiens
  6dv5-assembly1_O  TM=5.095E-01  e=1.217E+00  Homo sapiens